Protein AF-A0A1F4PQJ5-F1 (afdb_monomer_lite)

Secondary structure (DSSP, 8-state):
-HHHHHHHHHHHHHHHHHHHH---TTHHHHHHHHHHHHHHHHHHHHHHHHHHHHHHHHHHHHHHHHHHHHHHHHHHHHS-GGGHHHHHHHHHHHHHHHHHHHHHHTTSTTHHHHHHHHHHHHHHHH--HHHHHHHHHHHHTTS-TTSHHHHHHHHHHHHHHHH-S-HHHHHHHHHHHHHHTT-TTSTTHHHHHHHHHHHHHHTT-HHHHHHHHHHHHHTS-TT-SS--HHHHHHHHHTT---TTS--

Foldseek 3Di:
DVVVVVVVVVVVVVVVVVPVPDPDPCPVVVVVVVVVVCVVVVVVVVVVVVLVVLQVLLVVLVVVLVVLLVVLVVVVVVDDVVVVVVSLVSLVVSLVSLVVSLVSNVVHLCNLVSLLSNLVSCCSRVVQLVVSLVSLVVSLVSDDQQDLVSVVSLLVSLVSLCVDPDPVSVVVSLVSLVVLCVDLNGNCNLVSLLVQLVVCVVVVNPVSSLVSLVSSLVSWDPPDPDGDPSNVVSCVVVVHDPVPPDD

Radius of gyration: 29.01 Å; chains: 1; bounding box: 72×51×74 Å

pLDDT: mean 94.07, std 8.6, range [48.03, 98.69]

Structure (mmCIF, N/CA/C/O backbone):
data_AF-A0A1F4PQJ5-F1
#
_entry.id   AF-A0A1F4PQJ5-F1
#
loop_
_atom_site.group_PDB
_atom_site.id
_atom_site.type_symbol
_atom_site.label_atom_id
_atom_site.label_alt_id
_atom_site.label_comp_id
_atom_site.label_asym_id
_atom_site.label_entity_id
_atom_site.label_seq_id
_atom_site.pdbx_PDB_ins_code
_atom_site.Cartn_x
_atom_site.Cartn_y
_atom_site.Cartn_z
_atom_site.occupancy
_atom_site.B_iso_or_equiv
_atom_site.auth_seq_id
_atom_site.auth_comp_id
_atom_site.auth_asym_id
_atom_site.auth_atom_id
_atom_site.pdbx_PDB_model_num
ATOM 1 N N . MET A 1 1 ? 40.848 14.092 -34.568 1.00 62.12 1 MET A N 1
ATOM 2 C CA . MET A 1 1 ? 41.197 13.144 -35.660 1.00 62.12 1 MET A CA 1
ATOM 3 C C . MET A 1 1 ? 42.360 12.188 -35.365 1.00 62.12 1 MET A C 1
ATOM 5 O O . MET A 1 1 ? 42.281 11.054 -35.815 1.00 62.12 1 MET A O 1
ATOM 9 N N . LYS A 1 2 ? 43.413 12.558 -34.611 1.00 84.56 2 LYS A N 1
ATOM 10 C CA . LYS A 1 2 ? 44.573 11.663 -34.358 1.00 84.56 2 LYS A CA 1
ATOM 11 C C . LYS A 1 2 ? 44.273 10.406 -33.513 1.00 84.56 2 LYS A C 1
ATOM 13 O O . LYS A 1 2 ? 45.041 9.452 -33.576 1.00 84.56 2 LYS A O 1
ATOM 18 N N . LEU A 1 3 ? 43.186 10.395 -32.731 1.00 81.56 3 LEU A N 1
ATOM 19 C CA . LEU A 1 3 ? 42.814 9.249 -31.886 1.00 81.56 3 LEU A CA 1
ATOM 20 C C . LEU A 1 3 ? 42.222 8.094 -32.711 1.00 81.56 3 LEU A C 1
ATOM 22 O O . LEU A 1 3 ? 42.625 6.950 -32.545 1.00 81.56 3 LEU A O 1
ATOM 26 N N . TYR A 1 4 ? 41.328 8.412 -33.652 1.00 84.06 4 TYR A N 1
ATOM 27 C CA . TYR A 1 4 ? 40.648 7.425 -34.495 1.00 84.06 4 TYR A CA 1
ATOM 28 C C . TYR A 1 4 ? 41.618 6.692 -35.430 1.00 84.06 4 TYR A C 1
ATOM 30 O O . TYR A 1 4 ? 41.571 5.471 -35.537 1.00 84.06 4 TYR A O 1
ATOM 38 N N . SER A 1 5 ? 42.559 7.414 -36.054 1.00 90.00 5 SER A N 1
ATOM 39 C CA . SER A 1 5 ? 43.553 6.797 -36.943 1.00 90.00 5 SER A CA 1
ATOM 40 C C . SER A 1 5 ? 44.538 5.890 -36.198 1.00 90.00 5 SER A C 1
ATOM 42 O O . SER A 1 5 ? 44.921 4.847 -36.728 1.00 90.00 5 SER A O 1
ATOM 44 N N . LYS A 1 6 ? 44.913 6.244 -34.959 1.00 88.56 6 LYS A N 1
ATOM 45 C CA . LYS A 1 6 ? 45.704 5.369 -34.080 1.00 88.56 6 LYS A CA 1
ATOM 46 C C . LYS A 1 6 ? 44.927 4.108 -33.702 1.00 88.56 6 LYS A C 1
ATOM 48 O O . LYS A 1 6 ? 45.471 3.019 -33.841 1.00 88.56 6 LYS A O 1
ATOM 53 N N . LEU A 1 7 ? 43.660 4.251 -33.303 1.00 85.44 7 LEU A N 1
ATOM 54 C CA . LEU A 1 7 ? 42.799 3.123 -32.934 1.00 85.44 7 LEU A CA 1
ATOM 55 C C . LEU A 1 7 ? 42.629 2.146 -34.106 1.00 85.44 7 LEU A C 1
ATOM 57 O O . LEU A 1 7 ? 42.795 0.941 -33.947 1.00 85.44 7 LEU A O 1
ATOM 61 N N . HIS A 1 8 ? 42.387 2.681 -35.305 1.00 89.12 8 HIS A N 1
ATOM 62 C CA . HIS A 1 8 ? 42.240 1.889 -36.520 1.00 89.12 8 HIS A CA 1
ATOM 63 C C . HIS A 1 8 ? 43.516 1.106 -36.870 1.00 89.12 8 HIS A C 1
ATOM 65 O O . HIS A 1 8 ? 43.436 -0.093 -37.128 1.00 89.12 8 HIS A O 1
ATOM 71 N N . LYS A 1 9 ? 44.701 1.743 -36.816 1.00 91.31 9 LYS A N 1
ATOM 72 C CA . LYS A 1 9 ? 45.985 1.053 -37.050 1.00 91.31 9 LYS A CA 1
ATOM 73 C C . LYS A 1 9 ? 46.226 -0.069 -36.036 1.00 91.31 9 LYS A C 1
ATOM 75 O O . LYS A 1 9 ? 46.606 -1.159 -36.445 1.00 91.31 9 LYS A O 1
ATOM 80 N N . SER A 1 10 ? 45.966 0.170 -34.748 1.00 88.12 10 SER A N 1
ATOM 81 C CA . SER A 1 10 ? 46.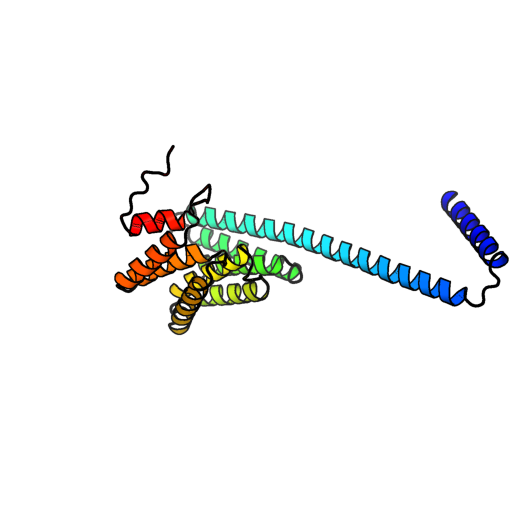129 -0.847 -33.700 1.00 88.12 10 SER A CA 1
ATOM 82 C C . SER A 1 10 ? 45.201 -2.049 -33.893 1.00 88.12 10 SER A C 1
ATOM 84 O O . SER A 1 10 ? 45.649 -3.184 -33.745 1.00 88.12 10 SER A O 1
ATOM 86 N N . ILE A 1 11 ? 43.941 -1.820 -34.284 1.00 85.69 11 ILE A N 1
ATOM 87 C CA . ILE A 1 11 ? 42.986 -2.896 -34.600 1.00 85.69 11 ILE A CA 1
ATOM 88 C C . ILE A 1 11 ? 43.479 -3.722 -35.796 1.00 85.69 11 ILE A C 1
ATOM 90 O O . ILE A 1 11 ? 43.418 -4.950 -35.764 1.00 85.69 11 ILE A O 1
ATOM 94 N N . LEU A 1 12 ? 44.009 -3.062 -36.833 1.00 89.19 12 LEU A N 1
ATOM 95 C CA . LEU A 1 12 ? 44.486 -3.731 -38.043 1.00 89.19 12 LEU A CA 1
ATOM 96 C C . LEU A 1 12 ? 45.720 -4.609 -37.775 1.00 89.19 12 LEU A C 1
ATOM 98 O O . LEU A 1 12 ? 45.769 -5.750 -38.231 1.00 89.19 12 LEU A O 1
ATOM 102 N N . THR A 1 13 ? 46.692 -4.105 -37.005 1.00 89.31 13 THR A N 1
ATOM 103 C CA . THR A 1 13 ? 47.889 -4.874 -36.620 1.00 89.31 13 THR A CA 1
ATOM 104 C C . THR A 1 13 ? 47.520 -6.077 -35.750 1.00 89.31 13 THR A C 1
ATOM 106 O O . THR A 1 13 ? 48.035 -7.171 -35.968 1.00 89.31 13 THR A O 1
ATOM 109 N N . TYR A 1 14 ? 46.587 -5.910 -34.808 1.00 84.75 14 TYR A N 1
ATOM 110 C CA . TYR A 1 14 ? 46.116 -7.004 -33.956 1.00 84.75 14 TYR A CA 1
ATOM 111 C C . TYR A 1 14 ? 45.392 -8.094 -34.763 1.00 84.75 14 TYR A C 1
ATOM 113 O O . TYR A 1 14 ? 45.627 -9.283 -34.560 1.00 84.75 14 TYR A O 1
ATOM 121 N N . TYR A 1 15 ? 44.575 -7.693 -35.743 1.00 81.38 15 TYR A N 1
ATOM 122 C CA . TYR A 1 15 ? 43.918 -8.615 -36.672 1.00 81.38 15 TYR A CA 1
ATOM 123 C C . TYR A 1 15 ? 44.925 -9.429 -37.501 1.00 81.38 15 TYR A C 1
ATOM 125 O O . TYR A 1 15 ? 44.752 -10.635 -37.670 1.00 81.38 15 TYR A O 1
ATOM 133 N N . GLN A 1 16 ? 45.989 -8.789 -38.000 1.00 83.25 16 GLN A N 1
ATOM 134 C CA . GLN A 1 16 ? 47.037 -9.469 -38.770 1.00 83.25 16 GLN A CA 1
ATOM 135 C C . GLN A 1 16 ? 47.818 -10.476 -37.914 1.00 83.25 16 GLN A C 1
ATOM 137 O O . GLN A 1 16 ? 47.991 -11.613 -38.348 1.00 83.25 16 GLN A O 1
ATOM 142 N N . MET A 1 17 ? 48.192 -10.109 -36.682 1.00 81.88 17 MET A N 1
ATOM 143 C CA . MET A 1 17 ? 48.853 -11.024 -35.739 1.00 81.88 17 MET A CA 1
ATOM 144 C C . MET A 1 17 ? 47.991 -12.251 -35.413 1.00 81.88 17 MET A C 1
ATOM 146 O O . MET A 1 17 ? 48.477 -13.379 -35.460 1.00 81.88 17 MET A O 1
ATOM 150 N N . LEU A 1 18 ? 46.697 -12.055 -35.136 1.00 75.56 18 LEU A N 1
ATOM 151 C CA . LEU A 1 18 ? 45.775 -13.163 -34.861 1.00 75.56 18 LEU A CA 1
ATOM 152 C C . LEU A 1 18 ? 45.621 -14.112 -36.055 1.00 75.56 18 LEU A C 1
ATOM 154 O O . LEU A 1 18 ? 45.487 -15.320 -35.865 1.00 75.56 18 LEU A O 1
ATOM 158 N N . LYS A 1 19 ? 45.648 -13.569 -37.277 1.00 72.44 19 LYS A N 1
ATOM 159 C CA . LYS A 1 19 ? 45.522 -14.340 -38.517 1.00 72.44 19 LYS A CA 1
ATOM 160 C C . LYS A 1 19 ? 46.750 -15.211 -38.802 1.00 72.44 19 LYS A C 1
ATOM 162 O O . LYS A 1 19 ? 46.583 -16.295 -39.349 1.00 72.44 19 LYS A O 1
ATOM 167 N N . GLU A 1 20 ? 47.956 -14.749 -38.468 1.00 78.31 20 GLU A N 1
ATOM 168 C CA . GLU A 1 20 ? 49.193 -15.521 -38.670 1.00 78.31 20 GLU A CA 1
ATOM 169 C C . GLU A 1 20 ? 49.423 -16.579 -37.584 1.00 78.31 20 GLU A C 1
ATOM 171 O O . GLU A 1 20 ? 49.947 -17.652 -37.876 1.00 78.31 20 GLU A O 1
ATOM 176 N N . GLN A 1 21 ? 49.030 -16.300 -36.337 1.00 74.19 21 GLN A N 1
ATOM 177 C CA . GLN A 1 21 ? 49.398 -17.139 -35.193 1.00 74.19 21 GLN A CA 1
ATOM 178 C C . GLN A 1 21 ? 48.449 -18.325 -34.950 1.00 74.19 21 GLN A C 1
ATOM 180 O O . GLN A 1 21 ? 48.832 -19.303 -34.312 1.00 74.19 21 GLN A O 1
ATOM 185 N N . TYR A 1 22 ? 47.226 -18.275 -35.479 1.00 65.62 22 TYR A N 1
ATOM 186 C CA . TYR A 1 22 ? 46.283 -19.389 -35.438 1.00 65.62 22 TYR A CA 1
ATOM 187 C C . TYR A 1 22 ? 46.045 -19.907 -36.874 1.00 65.62 22 TYR A C 1
ATOM 189 O O . TYR A 1 22 ? 45.698 -19.151 -37.778 1.00 65.62 22 TYR A O 1
ATOM 197 N N . SER A 1 23 ? 46.162 -21.218 -37.102 1.00 63.94 23 SER A N 1
ATOM 198 C CA . SER A 1 23 ? 45.696 -21.892 -38.327 1.00 63.94 23 SER A CA 1
ATOM 199 C C . SER A 1 23 ? 44.220 -22.280 -38.152 1.00 63.94 23 SER A C 1
ATOM 201 O O . SER A 1 23 ? 43.864 -23.348 -37.657 1.00 63.94 23 SER A O 1
ATOM 203 N N . ILE A 1 24 ? 43.317 -21.336 -38.419 1.00 59.12 24 ILE A N 1
ATOM 204 C CA . ILE A 1 24 ? 42.027 -21.312 -37.711 1.00 59.12 24 ILE A CA 1
ATOM 205 C C . ILE A 1 24 ? 40.926 -22.033 -38.481 1.00 59.12 24 ILE A C 1
ATOM 207 O O . ILE A 1 24 ? 40.193 -21.434 -39.263 1.00 59.12 24 ILE A O 1
ATOM 211 N N . LYS A 1 25 ? 40.722 -23.312 -38.159 1.00 76.56 25 LYS A N 1
ATOM 212 C CA . LYS A 1 25 ? 39.474 -24.016 -38.496 1.00 76.56 25 LYS A CA 1
ATOM 213 C C . LYS A 1 25 ? 38.235 -23.362 -37.846 1.00 76.56 25 LYS A C 1
ATOM 215 O O . LYS A 1 25 ? 37.132 -23.633 -38.293 1.00 76.56 25 LYS A O 1
ATOM 220 N N . TYR A 1 26 ? 38.425 -22.500 -36.833 1.00 80.69 26 TYR A N 1
ATOM 221 C CA . TYR A 1 26 ? 37.353 -21.952 -35.987 1.00 80.69 26 TYR A CA 1
ATOM 222 C C . TYR A 1 26 ? 37.305 -20.409 -35.831 1.00 80.69 26 TYR A C 1
ATOM 224 O O . TYR A 1 26 ? 36.615 -19.920 -34.940 1.00 80.69 26 TYR A O 1
ATOM 232 N N . LEU A 1 27 ? 38.038 -19.599 -36.621 1.00 80.62 27 LEU A N 1
ATOM 233 C CA . LEU A 1 27 ? 38.074 -18.125 -36.412 1.00 80.62 27 LEU A CA 1
ATOM 234 C C . LEU A 1 27 ? 36.702 -17.491 -36.615 1.00 80.62 27 LEU A C 1
ATOM 236 O O . LEU A 1 27 ? 36.332 -16.535 -35.940 1.00 80.62 27 LEU A O 1
ATOM 240 N N . LYS A 1 28 ? 35.963 -17.996 -37.601 1.00 84.19 28 LYS A N 1
ATOM 241 C CA . LYS A 1 28 ? 34.641 -17.480 -37.934 1.00 84.19 28 LYS A CA 1
ATOM 242 C C . LYS A 1 28 ? 33.679 -17.733 -36.772 1.00 84.19 28 LYS A C 1
ATOM 244 O O . LYS A 1 28 ? 32.953 -16.831 -36.373 1.00 84.19 28 LYS A O 1
ATOM 249 N N . GLU A 1 29 ? 33.717 -18.935 -36.213 1.00 89.81 29 GLU A N 1
ATOM 250 C CA . GLU A 1 29 ? 32.915 -19.379 -35.081 1.00 89.81 29 GLU A CA 1
ATOM 251 C C . GLU A 1 29 ? 33.258 -18.584 -33.818 1.00 89.81 29 GLU A C 1
ATOM 253 O O . GLU A 1 29 ? 32.345 -18.125 -33.132 1.00 89.81 29 GLU A O 1
ATOM 258 N N . THR A 1 30 ? 34.546 -18.344 -33.536 1.00 87.56 30 THR A N 1
ATOM 259 C CA . THR A 1 30 ? 34.951 -17.526 -32.382 1.00 87.56 30 THR A CA 1
ATOM 260 C C . THR A 1 30 ? 34.528 -16.070 -32.541 1.00 87.56 30 THR A C 1
ATOM 262 O O . THR A 1 30 ? 33.970 -15.516 -31.600 1.00 87.56 30 THR A O 1
ATOM 265 N N . LEU A 1 31 ? 34.690 -15.462 -33.723 1.00 88.38 31 LEU A N 1
ATOM 266 C CA . LEU A 1 31 ? 34.235 -14.089 -33.982 1.00 88.38 31 LEU A CA 1
ATOM 267 C C . LEU A 1 31 ? 32.715 -13.941 -33.843 1.00 88.38 31 LEU A C 1
ATOM 269 O O . LEU A 1 31 ? 32.253 -12.981 -33.228 1.00 88.38 31 LEU A O 1
ATOM 273 N N . ILE A 1 32 ? 31.939 -14.891 -34.377 1.00 93.31 32 ILE A N 1
ATOM 274 C CA . ILE A 1 32 ? 30.478 -14.906 -34.216 1.00 93.31 32 ILE A CA 1
ATOM 275 C C . ILE A 1 32 ? 30.115 -15.060 -32.735 1.00 93.31 32 ILE A C 1
ATOM 277 O O . ILE A 1 32 ? 29.284 -14.306 -32.233 1.00 93.31 32 ILE A O 1
ATOM 281 N N . GLY A 1 33 ? 30.767 -15.981 -32.019 1.00 95.69 33 GLY A N 1
ATOM 282 C CA . GLY A 1 33 ? 30.556 -16.181 -30.585 1.00 95.69 33 GLY A CA 1
ATOM 283 C C . GLY A 1 33 ? 30.869 -14.929 -29.763 1.00 95.69 33 GLY A C 1
ATOM 284 O O . GLY A 1 33 ? 30.076 -14.536 -28.910 1.00 95.69 33 GLY A O 1
ATOM 285 N N . THR A 1 34 ? 31.979 -14.247 -30.057 1.00 94.75 34 THR A N 1
ATOM 286 C CA . THR A 1 34 ? 32.344 -12.981 -29.410 1.00 94.75 34 THR A CA 1
ATOM 287 C C . THR A 1 34 ? 31.337 -11.876 -29.721 1.00 94.75 34 THR A C 1
ATOM 289 O O . THR A 1 34 ? 30.930 -11.162 -28.809 1.00 94.75 34 THR A O 1
ATOM 292 N N . LEU A 1 35 ? 30.889 -11.742 -30.974 1.00 96.44 35 LEU A N 1
ATOM 293 C CA . LEU A 1 35 ? 29.890 -10.739 -31.348 1.00 96.44 35 LEU A CA 1
ATOM 294 C C . LEU A 1 35 ? 28.557 -10.977 -30.624 1.00 96.44 35 LEU A C 1
ATOM 296 O O . LEU A 1 35 ? 27.997 -10.040 -30.061 1.00 96.44 35 LEU A O 1
ATOM 300 N N . LEU A 1 36 ? 28.086 -12.227 -30.577 1.00 98.19 36 LEU A N 1
ATOM 301 C CA . LEU A 1 36 ? 26.885 -12.601 -29.827 1.00 98.19 36 LEU A CA 1
ATOM 302 C C . LEU A 1 36 ? 27.037 -12.288 -28.335 1.00 98.19 36 LEU A C 1
ATOM 304 O O . LEU A 1 36 ? 26.135 -11.696 -27.746 1.00 98.19 36 LEU A O 1
ATOM 308 N N . ALA A 1 37 ? 28.185 -12.612 -27.733 1.00 97.81 37 ALA A N 1
ATOM 309 C CA . ALA A 1 37 ? 28.461 -12.283 -26.338 1.00 97.81 37 ALA A CA 1
ATOM 310 C C . ALA A 1 37 ? 28.425 -10.765 -26.088 1.00 97.81 37 ALA A C 1
ATOM 312 O O . ALA A 1 37 ? 27.798 -10.321 -25.128 1.00 97.81 37 ALA A O 1
ATOM 313 N N . ILE A 1 38 ? 29.023 -9.958 -26.972 1.00 97.88 38 ILE A N 1
ATOM 314 C CA . ILE A 1 38 ? 28.979 -8.490 -26.888 1.00 97.88 38 ILE A CA 1
ATOM 315 C C . ILE A 1 38 ? 27.538 -7.981 -26.995 1.00 97.88 38 ILE A C 1
ATOM 317 O O . ILE A 1 38 ? 27.144 -7.125 -26.205 1.00 97.88 38 ILE A O 1
ATOM 321 N N . CYS A 1 39 ? 26.734 -8.507 -27.922 1.00 98.19 39 CYS A N 1
ATOM 322 C CA . CYS A 1 39 ? 25.330 -8.123 -28.065 1.00 98.19 39 CYS A CA 1
ATOM 323 C C . CYS A 1 39 ? 24.500 -8.473 -26.822 1.00 98.19 39 CYS A C 1
ATOM 325 O O . CYS A 1 39 ? 23.704 -7.649 -26.379 1.00 98.19 39 CYS A O 1
ATOM 327 N N . LEU A 1 40 ? 24.702 -9.656 -26.233 1.00 98.25 40 LEU A N 1
ATOM 328 C CA . LEU A 1 40 ? 23.998 -10.077 -25.018 1.00 98.25 40 LEU A CA 1
ATOM 329 C C . LEU A 1 40 ? 24.381 -9.211 -23.814 1.00 98.25 40 LEU A C 1
ATOM 331 O O . LEU A 1 40 ? 23.506 -8.719 -23.102 1.00 98.25 40 LEU A O 1
ATOM 335 N N . ILE A 1 41 ? 25.681 -8.975 -23.616 1.00 98.00 41 ILE A N 1
ATOM 336 C CA . ILE A 1 41 ? 26.187 -8.121 -22.537 1.00 98.00 41 ILE A CA 1
ATOM 337 C C . ILE A 1 41 ? 25.689 -6.682 -22.730 1.00 98.00 41 ILE A C 1
ATOM 339 O O . ILE A 1 41 ? 25.137 -6.088 -21.805 1.00 98.00 41 ILE A O 1
ATOM 343 N N . GLY A 1 42 ? 25.827 -6.131 -23.938 1.00 98.06 42 GLY A N 1
ATOM 344 C CA . GLY A 1 42 ? 25.365 -4.786 -24.276 1.00 98.06 42 GLY A CA 1
ATOM 345 C C . GLY A 1 42 ? 23.858 -4.622 -24.087 1.00 98.06 42 GLY A C 1
ATOM 346 O O . GLY A 1 42 ? 23.425 -3.659 -23.458 1.00 98.06 42 GLY A O 1
ATOM 347 N N . GLY A 1 43 ? 23.061 -5.588 -24.550 1.00 98.31 43 GLY A N 1
ATOM 348 C CA . GLY A 1 43 ? 21.611 -5.607 -24.357 1.00 98.31 43 GLY A CA 1
ATOM 349 C C . GLY A 1 43 ? 21.216 -5.638 -22.879 1.00 98.31 43 GLY A C 1
ATOM 350 O O . GLY A 1 43 ? 20.351 -4.870 -22.464 1.00 98.31 43 GLY A O 1
ATOM 351 N N . TYR A 1 44 ? 21.898 -6.448 -22.063 1.00 98.12 44 TYR A N 1
ATOM 352 C CA . TYR A 1 44 ? 21.679 -6.489 -20.616 1.00 98.12 44 TYR A CA 1
ATOM 353 C C . TYR A 1 44 ? 21.956 -5.134 -19.944 1.00 98.12 44 TYR A C 1
ATOM 355 O O . TYR A 1 44 ? 21.125 -4.653 -19.171 1.00 98.12 44 TYR A O 1
ATOM 363 N N . PHE A 1 45 ? 23.082 -4.480 -20.258 1.00 98.12 45 PHE A N 1
ATOM 364 C CA . PHE A 1 45 ? 23.421 -3.172 -19.683 1.00 98.12 45 PHE A CA 1
ATOM 365 C C . PHE A 1 45 ? 22.494 -2.049 -20.161 1.00 98.12 45 PHE A C 1
ATOM 367 O O . PHE A 1 45 ? 22.079 -1.231 -19.341 1.00 98.12 45 PHE A O 1
ATOM 374 N N . LEU A 1 46 ? 22.131 -2.022 -21.448 1.00 98.12 46 LEU A N 1
ATOM 375 C CA . LEU A 1 46 ? 21.175 -1.050 -21.987 1.00 98.12 46 LEU A CA 1
ATOM 376 C C . LEU A 1 46 ? 19.796 -1.209 -21.341 1.00 98.12 46 LEU A C 1
ATOM 378 O O . LEU A 1 46 ? 19.204 -0.217 -20.925 1.00 98.12 46 LEU A O 1
ATOM 382 N N . ASN A 1 47 ? 19.317 -2.447 -21.184 1.00 97.62 47 ASN A N 1
ATOM 383 C CA . ASN A 1 47 ? 18.063 -2.725 -20.489 1.00 97.62 47 ASN A CA 1
ATOM 384 C C . ASN A 1 47 ? 18.127 -2.292 -19.017 1.00 97.62 47 ASN A C 1
ATOM 386 O O . ASN A 1 47 ? 17.219 -1.626 -18.528 1.00 97.62 47 ASN A O 1
ATOM 390 N N . LYS A 1 48 ? 19.221 -2.607 -18.311 1.00 97.31 48 LYS A N 1
ATOM 391 C CA . LYS A 1 48 ? 19.414 -2.190 -16.915 1.00 97.31 48 LYS A CA 1
ATOM 392 C C . LYS A 1 48 ? 19.416 -0.664 -16.770 1.00 97.31 48 LYS A C 1
ATOM 394 O O . LYS A 1 48 ? 18.767 -0.147 -15.866 1.00 97.31 48 LYS A O 1
ATOM 399 N N . PHE A 1 49 ? 20.115 0.045 -17.655 1.00 97.50 49 PHE A N 1
ATOM 400 C CA . PHE A 1 49 ? 20.153 1.509 -17.668 1.00 97.50 49 PHE A CA 1
ATOM 401 C C . PHE A 1 49 ? 18.773 2.111 -17.961 1.00 97.50 49 PHE A C 1
ATOM 403 O O . PHE A 1 49 ? 18.350 3.037 -17.272 1.00 97.50 49 PHE A O 1
ATOM 410 N N . TYR A 1 50 ? 18.044 1.549 -18.930 1.00 97.88 50 TYR A N 1
ATOM 411 C CA . TYR A 1 50 ? 16.681 1.962 -19.256 1.00 97.88 50 TYR A CA 1
ATOM 412 C C . TYR A 1 50 ? 15.728 1.788 -18.066 1.00 97.88 50 TYR A C 1
ATOM 414 O O . TYR A 1 50 ? 15.055 2.743 -17.680 1.00 97.88 50 TYR A O 1
ATOM 422 N N . VAL A 1 51 ? 15.722 0.606 -17.436 1.00 97.38 51 VAL A N 1
ATOM 423 C CA . VAL A 1 51 ? 14.904 0.339 -16.243 1.00 97.38 51 VAL A CA 1
ATOM 424 C C . VAL A 1 51 ? 15.275 1.308 -15.124 1.00 97.38 51 VAL A C 1
ATOM 426 O O . VAL A 1 51 ? 14.392 1.956 -14.580 1.00 97.38 51 VAL A O 1
ATOM 429 N N . GLN A 1 52 ? 16.563 1.489 -14.824 1.00 97.81 52 GLN A N 1
ATOM 430 C CA . GLN A 1 52 ? 17.005 2.414 -13.778 1.00 97.81 52 GLN A CA 1
ATOM 431 C C . GLN A 1 52 ? 16.553 3.858 -14.039 1.00 97.81 52 GLN A C 1
ATOM 433 O O . GLN A 1 52 ? 16.064 4.517 -13.124 1.00 97.81 52 GLN A O 1
ATOM 438 N N . SER A 1 53 ? 16.688 4.345 -15.275 1.00 97.50 53 SER A N 1
ATOM 439 C CA . SER A 1 53 ? 16.252 5.696 -15.637 1.00 97.50 53 SER A CA 1
ATOM 440 C C . SER A 1 53 ? 14.739 5.860 -15.488 1.00 97.50 53 SER A C 1
ATOM 442 O O . SER A 1 53 ? 14.293 6.893 -14.992 1.00 97.50 53 SER A O 1
ATOM 444 N N . ARG A 1 54 ? 13.958 4.851 -15.887 1.00 97.81 54 ARG A N 1
ATOM 445 C CA . ARG A 1 54 ? 12.502 4.840 -15.720 1.00 97.81 54 ARG A CA 1
ATOM 446 C C . ARG A 1 54 ? 12.102 4.818 -14.244 1.00 97.81 54 ARG A C 1
ATOM 448 O O . ARG A 1 54 ? 11.249 5.598 -13.842 1.00 97.81 54 ARG A O 1
ATOM 455 N N . GLU A 1 55 ? 12.728 3.971 -13.426 1.00 98.19 55 GLU A N 1
ATOM 456 C CA . GLU A 1 55 ? 12.430 3.908 -11.987 1.00 98.19 55 GLU A CA 1
ATOM 457 C C . GLU A 1 55 ? 12.798 5.215 -11.268 1.00 98.19 55 GLU A C 1
ATOM 459 O O . GLU A 1 55 ? 12.085 5.642 -10.365 1.00 98.19 55 GLU A O 1
ATOM 464 N N . GLN A 1 56 ? 13.867 5.899 -11.692 1.00 98.19 56 GLN A N 1
ATOM 465 C CA . GLN A 1 56 ? 14.214 7.216 -11.156 1.00 98.19 56 GLN A CA 1
ATOM 466 C C . GLN A 1 56 ? 13.148 8.272 -11.491 1.00 98.19 56 GLN A C 1
ATOM 468 O O . GLN A 1 56 ? 12.791 9.067 -10.624 1.00 98.19 56 GLN A O 1
ATOM 473 N N . GLN A 1 57 ? 12.622 8.276 -12.720 1.00 98.25 57 GLN A N 1
ATOM 474 C CA . GLN A 1 57 ? 11.526 9.173 -13.110 1.00 98.25 57 GLN A CA 1
ATOM 475 C C . GLN A 1 57 ? 10.251 8.873 -12.315 1.00 98.25 57 GLN A C 1
ATOM 477 O O . GLN A 1 57 ? 9.640 9.793 -11.777 1.00 98.25 57 GLN A O 1
ATOM 482 N N . ALA A 1 58 ? 9.909 7.592 -12.158 1.00 98.44 58 ALA A N 1
ATOM 483 C CA . ALA A 1 58 ? 8.760 7.170 -11.366 1.00 98.44 58 ALA A CA 1
ATOM 484 C C . ALA A 1 58 ? 8.889 7.559 -9.888 1.00 98.44 58 ALA A C 1
ATOM 486 O O . ALA A 1 58 ? 7.897 7.926 -9.266 1.00 98.44 58 ALA A O 1
ATOM 487 N N . PHE A 1 59 ? 10.101 7.526 -9.326 1.00 98.44 59 PHE A N 1
ATOM 488 C CA . PHE A 1 59 ? 10.349 7.975 -7.958 1.00 98.44 59 PHE A CA 1
ATOM 489 C C . PHE A 1 59 ? 10.111 9.480 -7.796 1.00 98.44 59 PHE A C 1
ATOM 491 O O . PHE A 1 59 ? 9.425 9.889 -6.862 1.00 98.44 59 PHE A O 1
ATOM 498 N N . VAL A 1 60 ? 10.628 10.299 -8.720 1.00 98.50 60 VAL A N 1
ATOM 499 C CA . VAL A 1 60 ? 10.385 11.753 -8.720 1.00 98.50 60 VAL A CA 1
ATOM 500 C C . VAL A 1 60 ? 8.888 12.041 -8.852 1.00 98.50 60 VAL A C 1
ATOM 502 O O . VAL A 1 60 ? 8.335 12.781 -8.043 1.00 98.50 60 VAL A O 1
ATOM 505 N N . ALA A 1 61 ? 8.210 11.385 -9.793 1.00 98.50 61 ALA A N 1
ATOM 506 C CA . ALA A 1 61 ? 6.767 11.514 -9.971 1.00 98.50 61 ALA A CA 1
ATOM 507 C C . ALA A 1 61 ? 5.982 11.109 -8.709 1.00 98.50 61 ALA A C 1
ATOM 509 O O . ALA A 1 61 ? 5.072 11.814 -8.282 1.00 98.50 61 ALA A O 1
ATOM 510 N N . LEU A 1 62 ? 6.350 10.000 -8.061 1.00 98.56 62 LEU A N 1
ATOM 511 C CA . LEU A 1 62 ? 5.703 9.577 -6.820 1.00 98.56 62 LEU A CA 1
ATOM 512 C C . LEU A 1 62 ? 5.929 10.595 -5.693 1.00 98.56 62 LEU A C 1
ATOM 514 O O . LEU A 1 62 ? 5.005 10.854 -4.929 1.00 98.56 62 LEU A O 1
ATOM 518 N N . SER A 1 63 ? 7.120 11.196 -5.597 1.00 98.44 63 SER A N 1
ATOM 519 C CA . SER A 1 63 ? 7.385 12.248 -4.606 1.00 98.44 63 SER A CA 1
ATOM 520 C C . SER A 1 63 ? 6.504 13.484 -4.817 1.00 98.44 63 SER A C 1
ATOM 522 O O . SER A 1 63 ? 5.976 14.022 -3.849 1.00 98.44 63 SER A O 1
ATOM 524 N N . GLU A 1 64 ? 6.234 13.857 -6.071 1.00 98.50 64 GLU A N 1
ATOM 525 C CA . GLU A 1 64 ? 5.322 14.955 -6.407 1.00 98.50 64 GLU A CA 1
ATOM 526 C C . GLU A 1 64 ? 3.869 14.637 -6.009 1.00 98.50 64 GLU A C 1
ATOM 528 O O . GLU A 1 64 ? 3.169 15.484 -5.450 1.00 98.50 64 GLU A O 1
ATOM 533 N N . VAL A 1 65 ? 3.428 13.387 -6.207 1.00 98.56 65 VAL A N 1
ATOM 534 C CA . VAL A 1 65 ? 2.123 12.909 -5.716 1.00 98.56 65 VAL A CA 1
ATOM 535 C C . VAL A 1 65 ? 2.044 12.980 -4.192 1.00 98.56 65 VAL A C 1
ATOM 537 O O . VAL A 1 65 ? 1.024 13.419 -3.664 1.00 98.56 65 VAL A O 1
ATOM 540 N N . VAL A 1 66 ? 3.099 12.573 -3.480 1.00 98.50 66 VAL A N 1
ATOM 541 C CA . VAL A 1 66 ? 3.155 12.650 -2.011 1.00 98.50 66 VAL A CA 1
ATOM 542 C C . VAL A 1 66 ? 3.045 14.100 -1.544 1.00 98.50 66 VAL A C 1
ATOM 544 O O . VAL A 1 66 ? 2.246 14.385 -0.653 1.00 98.50 66 VAL A O 1
ATOM 547 N N . ASP A 1 67 ? 3.786 15.022 -2.156 1.00 98.44 67 ASP A N 1
ATOM 548 C CA . ASP A 1 67 ? 3.752 16.440 -1.792 1.00 98.44 67 ASP A CA 1
ATOM 549 C C . ASP A 1 67 ? 2.371 17.060 -2.040 1.00 98.44 67 ASP A C 1
ATOM 551 O O . ASP A 1 67 ? 1.828 17.733 -1.158 1.00 98.44 67 ASP A O 1
ATOM 555 N N . SER A 1 68 ? 1.761 16.779 -3.197 1.00 98.38 68 SER A N 1
ATOM 556 C CA . SER A 1 68 ? 0.395 17.215 -3.512 1.00 98.38 68 SER A CA 1
ATOM 557 C C . SER A 1 68 ? -0.627 16.626 -2.536 1.00 98.38 68 SER A C 1
ATOM 559 O O . SER A 1 68 ? -1.458 17.354 -1.996 1.00 98.38 68 SER A O 1
ATOM 561 N N . PHE A 1 69 ? -0.526 15.332 -2.225 1.00 98.56 69 PHE A N 1
ATOM 562 C CA . PHE A 1 69 ? -1.397 14.668 -1.259 1.00 98.56 69 PHE A CA 1
ATOM 563 C C . PHE A 1 69 ? -1.287 15.295 0.139 1.00 98.56 69 PHE A C 1
ATOM 565 O O . PHE A 1 69 ? -2.299 15.596 0.773 1.00 98.56 69 PHE A O 1
ATOM 572 N N . MET A 1 70 ? -0.063 15.540 0.617 1.00 97.94 70 MET A N 1
ATOM 573 C CA . MET A 1 70 ? 0.178 16.183 1.912 1.00 97.94 70 MET A CA 1
ATOM 574 C C . MET A 1 70 ? -0.323 17.630 1.934 1.00 97.94 70 MET A C 1
ATOM 576 O O . MET A 1 70 ? -0.821 18.088 2.964 1.00 97.94 70 MET A O 1
ATOM 580 N N . HIS A 1 71 ? -0.206 18.356 0.819 1.00 97.56 71 HIS A N 1
ATOM 581 C CA . HIS A 1 71 ? -0.788 19.687 0.678 1.00 97.56 71 HIS A CA 1
ATOM 582 C C . HIS A 1 71 ? -2.313 19.636 0.830 1.00 97.56 71 HIS A C 1
ATOM 584 O O . HIS A 1 71 ? -2.854 20.333 1.687 1.00 97.56 71 HIS A O 1
ATOM 590 N N . SER A 1 72 ? -2.988 18.751 0.097 1.00 97.62 72 SER A N 1
ATOM 591 C CA . SER A 1 72 ? -4.445 18.580 0.158 1.00 97.62 72 SER A CA 1
ATOM 592 C C . SER A 1 72 ? -4.927 18.146 1.540 1.00 97.62 72 SER A C 1
ATOM 594 O O . SER A 1 72 ? -5.899 18.697 2.057 1.00 97.62 72 SER A O 1
ATOM 596 N N . GLN A 1 73 ? -4.190 17.256 2.211 1.00 97.12 73 GLN A N 1
ATOM 597 C CA . GLN A 1 73 ? -4.494 16.861 3.585 1.00 97.12 73 GLN A CA 1
ATOM 598 C C . GLN A 1 73 ? -4.374 18.035 4.570 1.00 97.12 73 GLN A C 1
ATOM 600 O O . GLN A 1 73 ? -5.254 18.225 5.410 1.00 97.12 73 GLN A O 1
ATOM 605 N N . ARG A 1 74 ? -3.319 18.856 4.473 1.00 96.75 74 ARG A N 1
ATOM 606 C CA . ARG A 1 74 ? -3.160 20.050 5.326 1.00 96.75 74 ARG A CA 1
ATOM 607 C C . ARG A 1 74 ? -4.242 21.089 5.048 1.00 96.75 74 ARG A C 1
ATOM 609 O O . ARG A 1 74 ? -4.749 21.699 5.988 1.00 96.75 74 ARG A O 1
ATOM 616 N N . THR A 1 75 ? -4.614 21.277 3.786 1.00 95.69 75 THR A N 1
ATOM 617 C CA . THR A 1 75 ? -5.731 22.140 3.385 1.00 95.69 75 THR A CA 1
ATOM 618 C C . THR A 1 75 ? -7.029 21.655 4.032 1.00 95.69 75 THR A C 1
ATOM 620 O O . THR A 1 75 ? -7.685 22.431 4.720 1.00 95.69 75 THR A O 1
ATOM 623 N N . ALA A 1 76 ? -7.336 20.358 3.940 1.00 95.50 76 ALA A N 1
ATOM 624 C CA . ALA A 1 76 ? -8.516 19.761 4.565 1.00 95.50 76 ALA A CA 1
ATOM 625 C C . ALA A 1 76 ? -8.522 19.888 6.103 1.00 95.50 76 ALA A C 1
ATOM 627 O O . ALA A 1 76 ? -9.571 20.117 6.695 1.00 95.50 76 ALA A O 1
ATOM 628 N N . GLN A 1 77 ? -7.360 19.770 6.756 1.00 94.94 77 GLN A N 1
ATOM 629 C CA . GLN A 1 77 ? -7.234 19.862 8.218 1.00 94.94 77 GLN A CA 1
ATOM 630 C C . GLN A 1 77 ? -7.256 21.297 8.765 1.00 94.94 77 GLN A C 1
ATOM 632 O O . GLN A 1 77 ? -7.664 21.508 9.904 1.00 94.94 77 GLN A O 1
ATOM 637 N N . SER A 1 78 ? -6.763 22.272 7.998 1.00 93.62 78 SER A N 1
ATOM 638 C CA . SER A 1 78 ? -6.624 23.667 8.448 1.00 93.62 78 SER A CA 1
ATOM 639 C C . SER A 1 78 ? -7.846 24.533 8.154 1.00 93.62 78 SER A C 1
ATOM 641 O O . SER A 1 78 ? -7.986 25.608 8.738 1.00 93.62 78 SER A O 1
ATOM 643 N N . MET A 1 79 ? -8.716 24.088 7.250 1.00 92.12 79 MET A N 1
ATOM 644 C CA . MET A 1 79 ? -9.870 24.852 6.802 1.00 92.12 79 MET A CA 1
ATOM 645 C C . MET A 1 79 ? -11.145 24.444 7.541 1.00 92.12 79 MET A C 1
ATOM 647 O O . MET A 1 79 ? -11.396 23.274 7.825 1.00 92.12 79 MET A O 1
ATOM 651 N N . GLU A 1 80 ? -11.981 25.436 7.843 1.00 87.94 80 GLU A N 1
ATOM 652 C CA . GLU A 1 80 ? -13.329 25.192 8.350 1.00 87.94 80 GLU A CA 1
ATOM 653 C C . GLU A 1 80 ? -14.223 24.627 7.235 1.00 87.94 80 GLU A C 1
ATOM 655 O O . GLU A 1 80 ? -13.995 24.864 6.049 1.00 87.94 80 GLU A O 1
ATOM 660 N N . GLN A 1 81 ? -15.323 23.963 7.603 1.00 82.25 81 GLN A N 1
ATOM 661 C CA . GLN A 1 81 ? -16.288 23.415 6.635 1.00 82.25 81 GLN A CA 1
ATOM 662 C C . GLN A 1 81 ? -16.839 24.455 5.636 1.00 82.25 81 GLN A C 1
ATOM 664 O O . GLN A 1 81 ? -17.298 24.079 4.559 1.00 82.25 81 GLN A O 1
ATOM 669 N N . LYS A 1 82 ? -16.784 25.756 5.960 1.00 84.62 82 LYS A N 1
ATOM 670 C CA . LYS A 1 82 ? -17.200 26.847 5.060 1.00 84.62 82 LYS A CA 1
ATOM 671 C C . LYS A 1 82 ? -16.305 27.005 3.822 1.00 84.62 82 LYS A C 1
ATOM 673 O O . LYS A 1 82 ? -16.756 27.567 2.833 1.00 84.62 82 LYS A O 1
ATOM 678 N N . ASP A 1 83 ? -15.082 26.481 3.849 1.00 93.69 83 ASP A N 1
ATOM 679 C CA . ASP A 1 83 ? -14.126 26.506 2.735 1.00 93.69 83 ASP A CA 1
ATOM 680 C C . ASP A 1 83 ? -14.165 25.206 1.900 1.00 93.69 83 ASP A C 1
ATOM 682 O O . ASP A 1 83 ? -13.186 24.851 1.241 1.00 93.69 83 ASP A O 1
ATOM 686 N N . LYS A 1 84 ? -15.298 24.483 1.901 1.00 94.06 84 LYS A N 1
ATOM 687 C CA . LYS A 1 84 ? -15.456 23.179 1.226 1.00 94.06 84 LYS A CA 1
ATOM 688 C C . LYS A 1 84 ? -14.991 23.178 -0.235 1.00 94.06 84 LYS A C 1
ATOM 690 O O . LYS A 1 84 ? -14.389 22.204 -0.667 1.00 94.06 84 LYS A O 1
ATOM 695 N N . GLU A 1 85 ? -15.234 24.258 -0.977 1.00 95.56 85 GLU A N 1
ATOM 696 C CA . GLU A 1 85 ? -14.815 24.385 -2.381 1.00 95.56 85 GLU A CA 1
ATOM 697 C C . GLU A 1 85 ? -13.290 24.308 -2.548 1.00 95.56 85 GLU A C 1
ATOM 699 O O . GLU A 1 85 ? -12.808 23.622 -3.442 1.00 95.56 85 GLU A O 1
ATOM 704 N N . LYS A 1 86 ? -12.516 24.929 -1.647 1.00 95.56 86 LYS A N 1
ATOM 705 C CA . LYS A 1 86 ? -11.045 24.876 -1.691 1.00 95.56 86 LYS A CA 1
ATOM 706 C C . LYS A 1 86 ? -10.514 23.491 -1.340 1.00 95.56 86 LYS A C 1
ATOM 708 O O . LYS A 1 86 ? -9.535 23.048 -1.931 1.00 95.56 86 LYS A O 1
ATOM 713 N N . ILE A 1 87 ? -11.148 22.820 -0.376 1.00 95.50 87 ILE A N 1
ATOM 714 C CA . ILE A 1 87 ? -10.797 21.446 0.009 1.00 95.50 87 ILE A CA 1
ATOM 715 C C . ILE A 1 87 ? -11.049 20.501 -1.170 1.00 95.50 87 ILE A C 1
ATOM 717 O O . ILE A 1 87 ? -10.177 19.710 -1.520 1.00 95.50 87 ILE A O 1
ATOM 721 N N . GLU A 1 88 ? -12.216 20.620 -1.804 1.00 96.06 88 GLU A N 1
ATOM 722 C CA . GLU A 1 88 ? -12.585 19.828 -2.978 1.00 96.06 88 GLU A CA 1
ATOM 723 C C . GLU A 1 88 ? -11.621 20.072 -4.142 1.00 96.06 88 GLU A C 1
ATOM 725 O O . GLU A 1 88 ? -11.111 19.121 -4.733 1.00 96.06 88 GLU A O 1
ATOM 730 N N . GLN A 1 89 ? -11.306 21.340 -4.420 1.00 97.06 89 GLN A N 1
ATOM 731 C CA . GLN A 1 89 ? -10.356 21.712 -5.461 1.00 97.06 89 GLN A CA 1
ATOM 732 C C . GLN A 1 89 ? -8.967 21.114 -5.202 1.00 97.06 89 GLN A C 1
ATOM 734 O O . GLN A 1 89 ? -8.379 20.543 -6.115 1.00 97.06 89 GLN A O 1
ATOM 739 N N . ALA A 1 90 ? -8.462 21.173 -3.966 1.00 97.88 90 ALA A N 1
ATOM 740 C CA . ALA A 1 90 ? -7.164 20.593 -3.627 1.00 97.88 90 ALA A CA 1
ATOM 741 C C . ALA A 1 90 ? -7.130 19.078 -3.903 1.00 97.88 90 ALA A C 1
ATOM 743 O O . ALA A 1 90 ? -6.199 18.575 -4.535 1.00 97.88 90 ALA A O 1
ATOM 744 N N . TRP A 1 91 ? -8.176 18.344 -3.509 1.00 98.12 91 TRP A N 1
ATOM 745 C CA . TRP A 1 91 ? -8.273 16.914 -3.809 1.00 98.12 91 TRP A CA 1
ATOM 746 C C . TRP A 1 91 ? -8.426 16.618 -5.301 1.00 98.12 91 TRP A C 1
ATOM 748 O O . TRP A 1 91 ? -7.851 15.644 -5.795 1.00 98.12 91 TRP A O 1
ATOM 758 N N . GLN A 1 92 ? -9.175 17.446 -6.031 1.00 98.06 92 GLN A N 1
ATOM 759 C CA . GLN A 1 92 ? -9.311 17.330 -7.479 1.00 98.06 92 GLN A CA 1
ATOM 760 C C . GLN A 1 92 ? -7.965 17.537 -8.186 1.00 98.06 92 GLN A C 1
ATOM 762 O O . GLN A 1 92 ? -7.605 16.722 -9.039 1.00 98.06 92 GLN A O 1
ATOM 767 N N . ASP A 1 93 ? -7.204 18.560 -7.798 1.00 98.19 93 ASP A N 1
ATOM 768 C CA . ASP A 1 93 ? -5.873 18.843 -8.336 1.00 98.19 93 ASP A CA 1
ATOM 769 C C . ASP A 1 93 ? -4.915 17.669 -8.071 1.00 98.19 93 ASP A C 1
ATOM 771 O O . ASP A 1 93 ? -4.229 17.203 -8.988 1.00 98.19 93 ASP A O 1
ATOM 775 N N . THR A 1 94 ? -4.932 17.106 -6.854 1.00 98.44 94 THR A N 1
ATOM 776 C CA . THR A 1 94 ? -4.160 15.896 -6.526 1.00 98.44 94 THR A CA 1
ATOM 777 C C . THR A 1 94 ? -4.573 14.701 -7.380 1.00 98.44 94 THR A C 1
ATOM 779 O O . THR A 1 94 ? -3.698 13.976 -7.854 1.00 98.44 94 THR A O 1
ATOM 782 N N . GLN A 1 95 ? -5.873 14.473 -7.613 1.00 98.31 95 GLN A N 1
ATOM 783 C CA . GLN A 1 95 ? -6.291 13.376 -8.487 1.00 98.31 95 GLN A CA 1
ATOM 784 C C . GLN A 1 95 ? -5.772 13.570 -9.916 1.00 98.31 95 GLN A C 1
ATOM 786 O O . GLN A 1 95 ? -5.263 12.614 -10.498 1.00 98.31 95 GLN A O 1
ATOM 791 N N . ILE A 1 96 ? -5.918 14.768 -10.488 1.00 98.31 96 ILE A N 1
ATOM 792 C CA . ILE A 1 96 ? -5.492 15.047 -11.867 1.00 98.31 96 ILE A CA 1
ATOM 793 C C . ILE A 1 96 ? -3.993 14.770 -12.019 1.00 98.31 96 ILE A C 1
ATOM 795 O O . ILE A 1 96 ? -3.589 14.071 -12.953 1.00 98.31 96 ILE A O 1
ATOM 799 N N . LEU A 1 97 ? -3.182 15.263 -11.077 1.00 98.50 97 LEU A N 1
ATOM 800 C CA . LEU A 1 97 ? -1.745 15.007 -11.036 1.00 98.50 97 LEU A CA 1
ATOM 801 C C . LEU A 1 97 ? -1.448 13.505 -10.953 1.00 98.50 97 LEU A C 1
ATOM 803 O O . LEU A 1 97 ? -0.643 12.981 -11.723 1.00 98.50 97 LEU A O 1
ATOM 807 N N . LEU A 1 98 ? -2.120 12.803 -10.041 1.00 98.56 98 LEU A N 1
ATOM 808 C CA . LEU A 1 98 ? -1.921 11.376 -9.830 1.00 98.56 98 LEU A CA 1
ATOM 809 C C . LEU A 1 98 ? -2.263 10.567 -11.083 1.00 98.56 98 LEU A C 1
ATOM 811 O O . LEU A 1 98 ? -1.484 9.699 -11.471 1.00 98.56 98 LEU A O 1
ATOM 815 N N . ASP A 1 99 ? -3.401 10.840 -11.722 1.00 98.31 99 ASP A N 1
ATOM 816 C CA . ASP A 1 99 ? -3.844 10.129 -12.922 1.00 98.31 99 ASP A CA 1
ATOM 817 C C . ASP A 1 99 ? -2.872 10.344 -14.094 1.00 98.31 99 ASP A C 1
ATOM 819 O O . ASP A 1 99 ? -2.556 9.391 -14.815 1.00 98.31 99 ASP A O 1
ATOM 823 N N . ALA A 1 100 ? -2.347 11.565 -14.255 1.00 98.44 100 ALA A N 1
ATOM 82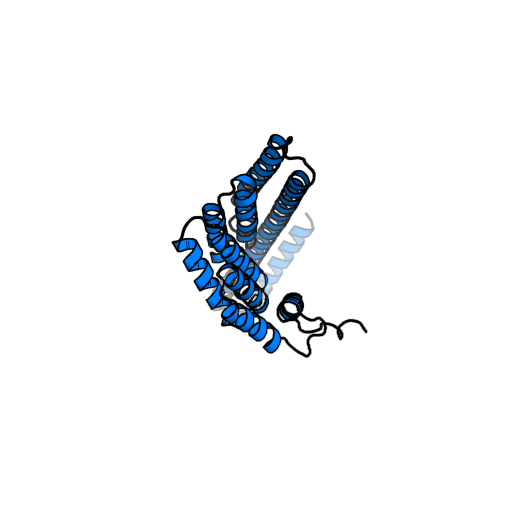4 C CA . ALA A 1 100 ? -1.328 11.872 -15.255 1.00 98.44 100 ALA A CA 1
ATOM 825 C C . ALA A 1 100 ? -0.014 11.122 -14.977 1.00 98.44 100 ALA A C 1
ATOM 827 O O . ALA A 1 100 ? 0.473 10.378 -15.831 1.00 98.44 100 ALA A O 1
ATOM 828 N N . LEU A 1 101 ? 0.522 11.244 -13.760 1.00 98.38 101 LEU A N 1
ATOM 829 C CA . LEU A 1 101 ? 1.804 10.643 -13.397 1.00 98.38 101 LEU A CA 1
ATOM 830 C C . LEU A 1 101 ? 1.747 9.111 -13.340 1.00 98.38 101 LEU A C 1
ATOM 832 O O . LEU A 1 101 ? 2.706 8.452 -13.743 1.00 98.38 101 LEU A O 1
ATOM 836 N N . TYR A 1 102 ? 0.629 8.521 -12.909 1.00 98.50 102 TYR A N 1
ATOM 837 C CA . TYR A 1 102 ? 0.437 7.072 -12.951 1.00 98.50 102 TYR A CA 1
ATOM 838 C C . TYR A 1 102 ? 0.435 6.548 -14.385 1.00 98.50 102 TYR A C 1
ATOM 840 O O . TYR A 1 102 ? 1.071 5.533 -14.661 1.00 98.50 102 TYR A O 1
ATOM 848 N N . LYS A 1 103 ? -0.251 7.229 -15.311 1.00 98.19 103 LYS A N 1
ATOM 849 C CA . LYS A 1 103 ? -0.305 6.810 -16.716 1.00 98.19 103 LYS A CA 1
ATOM 850 C C . LYS A 1 103 ? 1.101 6.697 -17.310 1.00 98.19 103 LYS A C 1
ATOM 852 O O . LYS A 1 103 ? 1.429 5.657 -17.887 1.00 98.19 103 LYS A O 1
ATOM 857 N N . ASP A 1 104 ? 1.930 7.712 -17.087 1.00 98.12 104 ASP A N 1
ATOM 858 C CA . ASP A 1 104 ? 3.300 7.775 -17.607 1.00 98.12 104 ASP A CA 1
ATOM 859 C C . ASP A 1 104 ? 4.248 6.779 -16.915 1.00 98.12 104 ASP A C 1
ATOM 861 O O . ASP A 1 104 ? 5.220 6.320 -17.515 1.00 98.12 104 ASP A O 1
ATOM 865 N N . ASN A 1 105 ? 3.937 6.376 -15.677 1.00 98.38 105 ASN A N 1
ATOM 866 C CA . ASN A 1 105 ? 4.780 5.501 -14.855 1.00 98.38 105 ASN A CA 1
ATOM 867 C C . ASN A 1 105 ? 4.159 4.124 -14.557 1.00 98.38 105 ASN A C 1
ATOM 869 O O . ASN A 1 105 ? 4.655 3.383 -13.710 1.00 98.38 105 ASN A O 1
ATOM 873 N N . SER A 1 106 ? 3.111 3.725 -15.279 1.00 98.00 106 SER A N 1
ATOM 874 C CA . SER A 1 106 ? 2.336 2.498 -15.017 1.00 98.00 106 SER A CA 1
ATOM 875 C C . SER A 1 106 ? 3.135 1.193 -15.150 1.00 98.00 106 SER A C 1
ATOM 877 O O . SER A 1 106 ? 2.735 0.166 -14.607 1.00 98.00 106 SER A O 1
ATOM 879 N N . SER A 1 107 ? 4.279 1.225 -15.842 1.00 97.12 107 SER A N 1
ATOM 880 C CA . SER A 1 107 ? 5.180 0.072 -16.009 1.00 97.12 107 SER A CA 1
ATOM 881 C C . SER A 1 107 ? 6.318 -0.008 -14.980 1.00 97.12 107 SER A C 1
ATOM 883 O O . SER A 1 107 ? 7.114 -0.951 -15.025 1.00 97.12 107 SER A O 1
ATOM 885 N N . SER A 1 108 ? 6.433 0.981 -14.090 1.00 98.12 108 SER A N 1
ATOM 886 C CA . SER A 1 108 ? 7.436 1.017 -13.018 1.00 98.12 108 SER A CA 1
ATOM 887 C C . SER A 1 108 ? 7.060 0.079 -11.868 1.00 98.12 108 SER A C 1
ATOM 889 O O . SER A 1 108 ? 5.883 -0.181 -11.621 1.00 98.12 108 SER A O 1
ATOM 891 N N . TYR A 1 109 ? 8.052 -0.372 -11.095 1.00 97.44 109 TYR A N 1
ATOM 892 C CA . TYR A 1 109 ? 7.805 -1.090 -9.837 1.00 97.44 109 TYR A CA 1
ATOM 893 C C . TYR A 1 109 ? 7.116 -0.216 -8.775 1.00 97.44 109 TYR A C 1
ATOM 895 O O . TYR A 1 109 ? 6.576 -0.740 -7.802 1.00 97.44 109 TYR A O 1
ATOM 903 N N . LEU A 1 110 ? 7.107 1.108 -8.966 1.00 98.06 110 LEU A N 1
ATOM 904 C CA . LEU A 1 110 ? 6.412 2.068 -8.115 1.00 98.06 110 LEU A CA 1
ATOM 905 C C . LEU A 1 110 ? 4.944 2.287 -8.505 1.00 98.06 110 LEU A C 1
ATOM 907 O O . LEU A 1 110 ? 4.195 2.867 -7.721 1.00 98.06 110 LEU A O 1
ATOM 911 N N . ALA A 1 111 ? 4.500 1.780 -9.660 1.00 98.56 111 ALA A N 1
ATOM 912 C CA . ALA A 1 111 ? 3.122 1.893 -10.139 1.00 98.56 111 ALA A CA 1
ATOM 913 C C . ALA A 1 111 ? 2.039 1.568 -9.083 1.00 98.56 111 ALA A C 1
ATOM 915 O O . ALA A 1 111 ? 1.096 2.355 -8.960 1.00 98.56 111 ALA A O 1
ATOM 916 N N . PRO A 1 112 ? 2.131 0.488 -8.275 1.00 98.62 112 PRO A N 1
ATOM 917 C CA . PRO A 1 112 ? 1.081 0.198 -7.301 1.00 98.62 112 PRO A CA 1
ATOM 918 C C . PRO A 1 112 ? 0.990 1.231 -6.166 1.00 98.62 112 PRO A C 1
ATOM 920 O O . PRO A 1 112 ? -0.077 1.396 -5.586 1.00 98.62 112 PRO A O 1
ATOM 923 N N . TYR A 1 113 ? 2.050 1.988 -5.873 1.00 98.38 113 TYR A N 1
ATOM 924 C CA . TYR A 1 113 ? 2.004 3.029 -4.842 1.00 98.38 113 TYR A CA 1
ATOM 925 C C . TYR A 1 113 ? 1.192 4.247 -5.287 1.00 98.38 113 TYR A C 1
ATOM 927 O O . TYR A 1 113 ? 0.469 4.818 -4.474 1.00 98.38 113 TYR A O 1
ATOM 935 N N . PHE A 1 114 ? 1.209 4.591 -6.579 1.00 98.62 114 PHE A N 1
ATOM 936 C CA . PHE A 1 114 ? 0.283 5.587 -7.129 1.00 98.62 114 PHE A CA 1
ATOM 937 C C . PHE A 1 114 ? -1.172 5.161 -6.904 1.00 98.62 114 PHE A C 1
ATOM 939 O O . PHE A 1 114 ? -1.998 5.970 -6.494 1.00 98.62 114 PHE A O 1
ATOM 946 N N . LEU A 1 115 ? -1.485 3.876 -7.103 1.00 98.62 115 LEU A N 1
ATOM 947 C CA . LEU A 1 115 ? -2.829 3.348 -6.863 1.00 98.62 115 LEU A CA 1
ATOM 948 C C . LEU A 1 115 ? -3.221 3.405 -5.378 1.00 98.62 115 LEU A C 1
ATOM 950 O O . LEU A 1 115 ? -4.363 3.731 -5.066 1.00 98.62 115 LEU A O 1
ATOM 954 N N . VAL A 1 116 ? -2.286 3.182 -4.450 1.00 98.69 116 VAL A N 1
ATOM 955 C CA . VAL A 1 116 ? -2.546 3.367 -3.009 1.00 98.69 116 VAL A CA 1
ATOM 956 C C . VAL A 1 116 ? -2.949 4.811 -2.693 1.00 98.69 116 VAL A C 1
ATOM 958 O O . VAL A 1 116 ? -3.922 5.029 -1.966 1.00 98.69 116 VAL A O 1
ATOM 961 N N . PHE A 1 117 ? -2.238 5.802 -3.243 1.00 98.62 117 PHE A N 1
ATOM 962 C CA . PHE A 1 117 ? -2.611 7.211 -3.080 1.00 98.62 117 PHE A CA 1
ATOM 963 C C . PHE A 1 117 ? -3.948 7.519 -3.754 1.00 98.62 117 PHE A C 1
ATOM 965 O O . PHE A 1 117 ? -4.782 8.199 -3.162 1.00 98.62 117 PHE A O 1
ATOM 972 N N . LYS A 1 118 ? -4.205 6.950 -4.935 1.00 98.62 118 LYS A N 1
ATOM 973 C CA . LYS A 1 118 ? -5.476 7.112 -5.648 1.00 98.62 118 LYS A CA 1
ATOM 974 C C . LYS A 1 118 ? -6.656 6.620 -4.823 1.00 98.62 118 LYS A C 1
ATOM 976 O O . LYS A 1 118 ? -7.653 7.324 -4.711 1.00 98.62 118 LYS A O 1
ATOM 981 N N . ALA A 1 119 ? -6.529 5.441 -4.216 1.00 98.62 119 ALA A N 1
ATOM 982 C CA . ALA A 1 119 ? -7.541 4.899 -3.319 1.00 98.62 119 ALA A CA 1
ATOM 983 C C . ALA A 1 119 ? -7.821 5.856 -2.149 1.00 98.62 119 ALA A C 1
ATOM 985 O O . ALA A 1 119 ? -8.980 6.089 -1.815 1.00 98.62 119 ALA A O 1
ATOM 986 N N . GLN A 1 120 ? -6.782 6.462 -1.561 1.00 98.44 120 GLN A N 1
ATOM 987 C CA . GLN A 1 120 ? -6.974 7.448 -0.498 1.00 98.44 120 GLN A CA 1
ATOM 988 C C . GLN A 1 120 ? -7.667 8.717 -1.003 1.00 98.44 120 GLN A C 1
ATOM 990 O O . GLN A 1 120 ? -8.583 9.189 -0.346 1.00 98.44 120 GLN A O 1
ATOM 995 N N . VAL A 1 121 ? -7.286 9.247 -2.168 1.00 98.38 121 VAL A N 1
ATOM 996 C CA . VAL A 1 121 ? -7.932 10.440 -2.743 1.00 98.38 121 VAL A CA 1
ATOM 997 C C . VAL A 1 121 ? -9.420 10.189 -3.010 1.00 98.38 121 VAL A C 1
ATOM 999 O O . VAL A 1 121 ? -10.243 11.031 -2.666 1.00 98.38 121 VAL A O 1
ATOM 1002 N N . ILE A 1 122 ? -9.788 9.014 -3.535 1.00 98.44 122 ILE A N 1
ATOM 1003 C CA . ILE A 1 122 ? -11.199 8.620 -3.722 1.00 98.44 122 ILE A CA 1
ATOM 1004 C C . ILE A 1 122 ? -11.941 8.583 -2.379 1.00 98.44 122 ILE A C 1
ATOM 1006 O O . ILE A 1 122 ? -13.083 9.033 -2.285 1.00 98.44 122 ILE A O 1
ATOM 1010 N N . LEU A 1 123 ? -11.307 8.055 -1.329 1.00 97.75 123 LEU A N 1
ATOM 1011 C CA . LEU A 1 123 ? -11.912 7.984 0.000 1.00 97.75 123 LEU A CA 1
ATOM 1012 C C . LEU A 1 123 ? -12.144 9.379 0.606 1.00 97.75 123 LEU A C 1
ATOM 1014 O O . LEU A 1 123 ? -13.217 9.636 1.151 1.00 97.75 123 LEU A O 1
ATOM 1018 N N . GLU A 1 124 ? -11.155 10.267 0.504 1.00 96.44 124 GLU A N 1
ATOM 1019 C CA . GLU A 1 124 ? -11.216 11.617 1.079 1.00 96.44 124 GLU A CA 1
ATOM 1020 C C . GLU A 1 124 ? -12.177 12.532 0.316 1.00 96.44 124 GLU A C 1
ATOM 1022 O O . GLU A 1 124 ? -12.934 13.274 0.938 1.00 96.44 124 GLU A O 1
ATOM 1027 N N . ARG A 1 125 ? -12.173 12.465 -1.020 1.00 96.12 125 ARG A N 1
ATOM 1028 C CA . ARG A 1 125 ? -12.972 13.352 -1.872 1.00 96.12 125 ARG A CA 1
ATOM 1029 C C . ARG A 1 125 ? -14.393 12.844 -2.086 1.00 96.12 125 ARG A C 1
ATOM 1031 O O . ARG A 1 125 ? -15.364 13.548 -1.834 1.00 96.12 125 ARG A O 1
ATOM 1038 N N . ASP A 1 126 ? -14.518 11.601 -2.547 1.00 96.94 126 ASP A N 1
ATOM 1039 C CA . ASP A 1 126 ? -15.803 11.060 -3.004 1.00 96.94 126 ASP A CA 1
ATOM 1040 C C . ASP A 1 126 ? -16.556 10.329 -1.888 1.00 96.94 126 ASP A C 1
ATOM 1042 O O . ASP A 1 126 ? -17.725 9.972 -2.056 1.00 96.94 126 ASP A O 1
ATOM 1046 N N . HIS A 1 127 ? -15.878 10.031 -0.772 1.00 96.56 127 HIS A N 1
ATOM 1047 C CA . HIS A 1 127 ? -16.367 9.145 0.290 1.00 96.56 127 HIS A CA 1
ATOM 1048 C C . HIS A 1 127 ? -16.861 7.789 -0.243 1.00 96.56 127 HIS A C 1
ATOM 1050 O O . HIS A 1 127 ? -17.716 7.125 0.354 1.00 96.56 127 HIS A O 1
ATOM 1056 N N . ASN A 1 128 ? -16.319 7.365 -1.389 1.00 97.81 128 ASN A N 1
ATOM 1057 C CA . ASN A 1 128 ? -16.703 6.139 -2.065 1.00 97.81 128 ASN A CA 1
ATOM 1058 C C . ASN A 1 128 ? -15.765 5.001 -1.655 1.00 97.81 128 ASN A C 1
ATOM 1060 O O . ASN A 1 128 ? -14.775 4.697 -2.323 1.00 97.81 128 ASN A O 1
ATOM 1064 N N . VAL A 1 129 ? -16.097 4.379 -0.524 1.00 98.19 129 VAL A N 1
ATOM 1065 C CA . VAL A 1 129 ? -15.312 3.298 0.085 1.00 98.19 129 VAL A CA 1
ATOM 1066 C C . VAL A 1 129 ? -15.116 2.121 -0.874 1.00 98.19 129 VAL A C 1
ATOM 1068 O O . VAL A 1 129 ? -13.999 1.629 -1.005 1.00 98.19 129 VAL A O 1
ATOM 1071 N N . ASP A 1 130 ? -16.163 1.684 -1.578 1.00 97.81 130 ASP A N 1
ATOM 1072 C CA . ASP A 1 130 ? -16.084 0.508 -2.454 1.00 97.81 130 ASP A CA 1
ATOM 1073 C C . ASP A 1 130 ? -15.186 0.760 -3.676 1.00 97.81 130 ASP A C 1
ATOM 1075 O O . ASP A 1 130 ? -14.362 -0.090 -4.023 1.00 97.81 130 ASP A O 1
ATOM 1079 N N . ALA A 1 131 ? -15.266 1.950 -4.283 1.00 98.19 131 ALA A N 1
ATOM 1080 C CA . ALA A 1 131 ? -14.363 2.331 -5.371 1.00 98.19 131 ALA A CA 1
ATOM 1081 C C . ALA A 1 131 ? -12.904 2.426 -4.895 1.00 98.19 131 ALA A C 1
ATOM 1083 O O . ALA A 1 131 ? -11.991 1.956 -5.576 1.00 98.19 131 ALA A O 1
ATOM 1084 N N . ALA A 1 132 ? -12.676 2.983 -3.703 1.00 98.62 132 ALA A N 1
ATOM 1085 C CA . ALA A 1 132 ? -11.347 3.059 -3.111 1.00 98.62 132 ALA A CA 1
ATOM 1086 C C . ALA A 1 132 ? -10.770 1.661 -2.805 1.00 98.62 132 ALA A C 1
ATOM 1088 O O . ALA A 1 132 ? -9.597 1.406 -3.083 1.00 98.62 132 ALA A O 1
ATOM 1089 N N . ILE A 1 133 ? -11.591 0.732 -2.295 1.00 98.44 133 ILE A N 1
ATOM 1090 C CA . ILE A 1 133 ? -11.202 -0.671 -2.078 1.00 98.44 133 ILE A CA 1
ATOM 1091 C C . ILE A 1 133 ? -10.806 -1.332 -3.395 1.00 98.44 133 ILE A C 1
ATOM 1093 O O . ILE A 1 133 ? -9.783 -2.005 -3.430 1.00 98.44 133 ILE A O 1
ATOM 1097 N N . GLN A 1 134 ? -11.568 -1.128 -4.472 1.00 98.38 134 GLN A N 1
ATOM 1098 C CA . GLN A 1 134 ? -11.252 -1.722 -5.771 1.00 98.38 134 GLN A CA 1
ATOM 1099 C C . GLN A 1 134 ? -9.882 -1.264 -6.289 1.00 98.38 134 GLN A C 1
ATOM 1101 O O . GLN A 1 134 ? -9.072 -2.089 -6.710 1.00 98.38 134 GLN A O 1
ATOM 1106 N N . VAL A 1 135 ? -9.591 0.037 -6.207 1.00 98.62 135 VAL A N 1
ATOM 1107 C CA . VAL A 1 135 ? -8.287 0.584 -6.612 1.00 98.62 135 VAL A CA 1
ATOM 1108 C C . VAL A 1 135 ? -7.153 0.036 -5.738 1.00 98.62 135 VAL A C 1
ATOM 1110 O O . VAL A 1 135 ? -6.069 -0.267 -6.240 1.00 98.62 135 VAL A O 1
ATOM 1113 N N . LEU A 1 136 ? -7.393 -0.132 -4.436 1.00 98.44 136 LEU A N 1
ATOM 1114 C CA . LEU A 1 136 ? -6.408 -0.714 -3.528 1.00 98.44 136 LEU A CA 1
ATOM 1115 C C . LEU A 1 136 ? -6.202 -2.218 -3.780 1.00 98.44 136 LEU A C 1
ATOM 1117 O O . LEU A 1 136 ? -5.069 -2.692 -3.723 1.00 98.44 136 LEU A O 1
ATOM 1121 N N . ASP A 1 137 ? -7.258 -2.957 -4.122 1.00 98.38 137 ASP A N 1
ATOM 1122 C CA . ASP A 1 137 ? -7.176 -4.359 -4.546 1.00 98.38 137 ASP A CA 1
ATOM 1123 C C . ASP A 1 137 ? -6.344 -4.492 -5.837 1.00 98.38 137 ASP A C 1
ATOM 1125 O O . ASP A 1 137 ? -5.542 -5.419 -5.958 1.00 98.38 137 ASP A O 1
ATOM 1129 N N . ASP A 1 138 ? -6.456 -3.545 -6.775 1.00 98.25 138 ASP A N 1
ATOM 1130 C CA . ASP A 1 138 ? -5.604 -3.499 -7.970 1.00 98.25 138 ASP A CA 1
ATOM 1131 C C . ASP A 1 138 ? -4.129 -3.230 -7.636 1.00 98.25 138 ASP A C 1
ATOM 1133 O O . ASP A 1 138 ? -3.244 -3.861 -8.217 1.00 98.25 138 ASP A O 1
ATOM 1137 N N . ALA A 1 139 ? -3.848 -2.359 -6.662 1.00 98.31 139 ALA A N 1
ATOM 1138 C CA . ALA A 1 139 ? -2.489 -2.136 -6.168 1.00 98.31 139 ALA A CA 1
ATOM 1139 C C . ALA A 1 139 ? -1.890 -3.413 -5.553 1.00 98.31 139 ALA A C 1
ATOM 1141 O O . ALA A 1 139 ? -0.758 -3.797 -5.862 1.00 98.31 139 ALA A O 1
ATOM 1142 N N . LEU A 1 140 ? -2.668 -4.099 -4.711 1.00 97.56 140 LEU A N 1
ATOM 1143 C CA . LEU A 1 140 ? -2.245 -5.286 -3.966 1.00 97.56 140 LEU A CA 1
ATOM 1144 C C . LEU A 1 140 ? -1.969 -6.507 -4.856 1.00 97.56 140 LEU A C 1
ATOM 1146 O O . LEU A 1 140 ? -1.223 -7.387 -4.442 1.00 97.56 140 LEU A O 1
ATOM 1150 N N . LYS A 1 141 ? -2.468 -6.549 -6.099 1.00 97.81 141 LYS A N 1
ATOM 1151 C CA . LYS A 1 141 ? -2.071 -7.584 -7.079 1.00 97.81 141 LYS A CA 1
ATOM 1152 C C . LYS A 1 141 ? -0.576 -7.547 -7.414 1.00 97.81 141 LYS A C 1
ATOM 1154 O O . LYS A 1 141 ? -0.021 -8.571 -7.804 1.00 97.81 141 LYS A O 1
ATOM 1159 N N . SER A 1 142 ? 0.057 -6.382 -7.276 1.00 97.31 142 SER A N 1
ATOM 1160 C CA . SER A 1 142 ? 1.465 -6.155 -7.627 1.00 97.31 142 SER A CA 1
ATOM 1161 C C . SER A 1 142 ? 2.376 -5.979 -6.409 1.00 97.31 142 SER A C 1
ATOM 1163 O O . SER A 1 142 ? 3.597 -6.005 -6.552 1.00 97.31 142 SER A O 1
ATOM 1165 N N . ILE A 1 143 ? 1.812 -5.787 -5.212 1.00 97.06 143 ILE A N 1
ATOM 1166 C CA . ILE A 1 143 ? 2.570 -5.6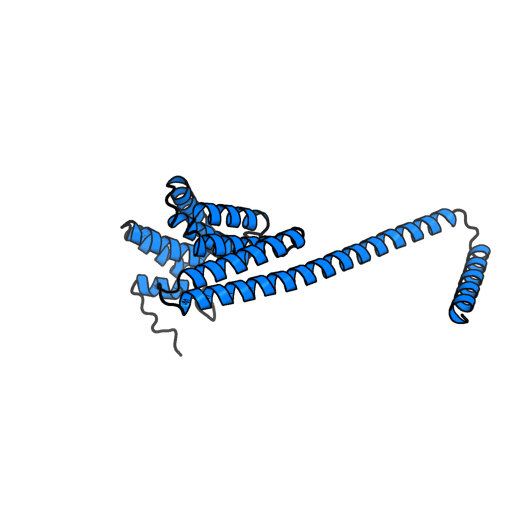50 -3.964 1.00 97.06 143 ILE A CA 1
ATOM 1167 C C . ILE A 1 143 ? 2.616 -7.010 -3.271 1.00 97.06 143 ILE A C 1
ATOM 1169 O O . ILE A 1 143 ? 1.585 -7.622 -3.017 1.00 97.06 143 ILE A O 1
ATOM 1173 N N . SER A 1 144 ? 3.813 -7.481 -2.919 1.00 95.06 144 SER A N 1
ATOM 1174 C CA . SER A 1 144 ? 3.945 -8.749 -2.196 1.00 95.06 144 SER A CA 1
ATOM 1175 C C . SER A 1 144 ? 3.355 -8.647 -0.788 1.00 95.06 144 SER A C 1
ATOM 1177 O O . SER A 1 144 ? 3.815 -7.836 0.023 1.00 95.06 144 SER A O 1
ATOM 1179 N N . SER A 1 145 ? 2.402 -9.524 -0.466 1.00 89.62 145 SER A N 1
ATOM 1180 C CA . SER A 1 145 ? 1.778 -9.627 0.862 1.00 89.62 145 SER A CA 1
ATOM 1181 C C . SER A 1 145 ? 2.766 -10.004 1.972 1.00 89.62 145 SER A C 1
ATOM 1183 O O . SER A 1 145 ? 2.535 -9.686 3.135 1.00 89.62 145 SER A O 1
ATOM 1185 N N . THR A 1 146 ? 3.897 -10.622 1.616 1.00 90.31 146 THR A N 1
ATOM 1186 C CA . THR A 1 146 ? 4.958 -11.020 2.557 1.00 90.31 146 THR A CA 1
ATOM 1187 C C . THR A 1 146 ? 5.851 -9.867 3.009 1.00 90.31 146 THR A C 1
ATOM 1189 O O . THR A 1 146 ? 6.687 -10.049 3.888 1.00 90.31 146 THR A O 1
ATOM 1192 N N . THR A 1 147 ? 5.710 -8.683 2.408 1.00 95.00 147 THR A N 1
ATOM 1193 C CA . THR A 1 147 ? 6.453 -7.488 2.826 1.00 95.00 147 THR A CA 1
ATOM 1194 C C . THR A 1 147 ? 5.694 -6.735 3.913 1.00 95.00 147 THR A C 1
ATOM 1196 O O . THR A 1 147 ? 4.464 -6.793 3.979 1.00 95.00 147 THR A O 1
ATOM 1199 N N . GLU A 1 148 ? 6.418 -5.978 4.737 1.00 95.25 148 GLU A N 1
ATOM 1200 C CA . GLU A 1 148 ? 5.829 -5.120 5.771 1.00 95.25 148 GLU A CA 1
ATOM 1201 C C . GLU A 1 148 ? 4.805 -4.143 5.181 1.00 95.25 148 GLU A C 1
ATOM 1203 O O . GLU A 1 148 ? 3.652 -4.094 5.604 1.00 95.25 148 GLU A O 1
ATOM 1208 N N . ILE A 1 149 ? 5.196 -3.444 4.116 1.00 95.94 149 ILE A N 1
ATOM 1209 C CA . ILE A 1 149 ? 4.341 -2.502 3.389 1.00 95.94 149 ILE A CA 1
ATOM 1210 C C . ILE A 1 149 ? 3.096 -3.197 2.817 1.00 95.94 149 ILE A C 1
ATOM 1212 O O . ILE A 1 149 ? 1.987 -2.674 2.934 1.00 95.94 149 ILE A O 1
ATOM 1216 N N . GLY A 1 150 ? 3.256 -4.383 2.221 1.00 96.31 150 GLY A N 1
ATOM 1217 C CA . GLY A 1 150 ? 2.132 -5.160 1.700 1.00 96.31 150 GLY A CA 1
ATOM 1218 C C . GLY A 1 150 ? 1.128 -5.530 2.790 1.00 96.31 150 GLY A C 1
ATOM 1219 O O . GLY A 1 150 ? -0.074 -5.345 2.603 1.00 96.31 150 GLY A O 1
ATOM 1220 N N . SER A 1 151 ? 1.614 -5.968 3.955 1.00 96.31 151 SER A N 1
ATOM 1221 C CA . SER A 1 151 ? 0.769 -6.252 5.121 1.00 96.31 151 SER A CA 1
ATOM 1222 C C . SER A 1 151 ? 0.001 -5.013 5.602 1.00 96.31 151 SER A C 1
ATOM 1224 O O . SER A 1 151 ? -1.195 -5.110 5.882 1.00 96.31 151 SER A O 1
ATOM 1226 N N . LEU A 1 152 ? 0.646 -3.841 5.640 1.00 96.94 152 LEU A N 1
ATOM 1227 C CA . LEU A 1 152 ? -0.004 -2.580 6.021 1.00 96.94 152 LEU A CA 1
ATOM 1228 C C . LEU A 1 152 ? -1.132 -2.199 5.052 1.00 96.94 152 LEU A C 1
ATOM 1230 O O . LEU A 1 152 ? -2.224 -1.825 5.484 1.00 96.94 152 LEU A O 1
ATOM 1234 N N . PHE A 1 153 ? -0.910 -2.325 3.741 1.00 98.06 153 PHE A N 1
ATOM 1235 C CA . PHE A 1 153 ? -1.945 -2.018 2.750 1.00 98.06 153 PHE A CA 1
ATOM 1236 C C . PHE A 1 153 ? -3.079 -3.044 2.728 1.00 98.06 153 PHE A C 1
ATOM 1238 O O . PHE A 1 153 ? -4.237 -2.650 2.576 1.00 98.06 153 PHE A O 1
ATOM 1245 N N . HIS A 1 154 ? -2.791 -4.327 2.964 1.00 97.69 154 HIS A N 1
ATOM 1246 C CA . HIS A 1 154 ? -3.830 -5.335 3.181 1.00 97.69 154 HIS A CA 1
ATOM 1247 C C . HIS A 1 154 ? -4.711 -4.982 4.381 1.00 97.69 154 HIS A C 1
ATOM 1249 O O . HIS A 1 154 ? -5.939 -5.000 4.272 1.00 97.69 154 HIS A O 1
ATOM 1255 N N . LEU A 1 155 ? -4.108 -4.595 5.506 1.00 97.94 155 LEU A N 1
ATOM 1256 C CA . LEU A 1 155 ? -4.869 -4.223 6.691 1.00 97.94 155 LEU A CA 1
ATOM 1257 C C . LEU A 1 155 ? -5.658 -2.924 6.495 1.00 97.94 155 LEU A C 1
ATOM 1259 O O . LEU A 1 155 ? -6.807 -2.835 6.926 1.00 97.94 155 LEU A O 1
ATOM 1263 N N . LYS A 1 156 ? -5.097 -1.938 5.784 1.00 98.06 156 LYS A N 1
ATOM 1264 C CA . LYS A 1 156 ? -5.831 -0.734 5.370 1.00 98.06 156 LYS A CA 1
ATOM 1265 C C . LYS A 1 156 ? -7.066 -1.093 4.539 1.00 98.06 156 LYS A C 1
ATOM 1267 O O . LYS A 1 156 ? -8.158 -0.623 4.848 1.00 98.06 156 LYS A O 1
ATOM 1272 N N . ARG A 1 157 ? -6.915 -1.972 3.541 1.00 98.50 157 ARG A N 1
ATOM 1273 C CA . ARG A 1 157 ? -8.020 -2.472 2.707 1.00 98.50 157 ARG A CA 1
ATOM 1274 C C . ARG A 1 157 ? -9.099 -3.156 3.543 1.00 98.50 157 ARG A C 1
ATOM 1276 O O . ARG A 1 157 ? -10.284 -2.931 3.319 1.00 98.50 157 ARG A O 1
ATOM 1283 N N . ILE A 1 158 ? -8.701 -3.979 4.512 1.00 98.44 158 ILE A N 1
ATOM 1284 C CA . ILE A 1 158 ? -9.620 -4.640 5.448 1.00 98.44 158 ILE A CA 1
ATOM 1285 C C . ILE A 1 158 ? -10.393 -3.611 6.276 1.00 98.44 158 ILE A C 1
ATOM 1287 O O . ILE A 1 158 ? -11.616 -3.691 6.346 1.00 98.44 158 ILE A O 1
ATOM 1291 N N . LYS A 1 159 ? -9.703 -2.622 6.857 1.00 98.12 159 LYS A N 1
ATOM 1292 C CA . LYS A 1 159 ? -10.330 -1.558 7.655 1.00 98.12 159 LYS A CA 1
ATOM 1293 C C . LYS A 1 159 ? -11.354 -0.772 6.836 1.00 98.12 159 LYS A C 1
ATOM 1295 O O . LYS A 1 159 ? -12.494 -0.659 7.267 1.00 98.12 159 LYS A O 1
ATOM 1300 N N . MET A 1 160 ? -10.995 -0.363 5.617 1.00 98.19 160 MET A N 1
ATOM 1301 C CA . MET A 1 160 ? -11.936 0.259 4.674 1.00 98.19 160 MET A CA 1
ATOM 1302 C C . MET A 1 160 ? -13.141 -0.647 4.395 1.00 98.19 160 MET A C 1
ATOM 1304 O O . MET A 1 160 ? -14.272 -0.181 4.324 1.00 98.19 160 MET A O 1
ATOM 1308 N N . GLY A 1 161 ? -12.925 -1.958 4.279 1.00 98.19 161 GLY A N 1
ATOM 1309 C CA . GLY A 1 161 ? -13.999 -2.924 4.070 1.00 98.19 161 GLY A CA 1
ATOM 1310 C C . GLY A 1 161 ? -15.048 -2.946 5.182 1.00 98.19 161 GLY A C 1
ATOM 1311 O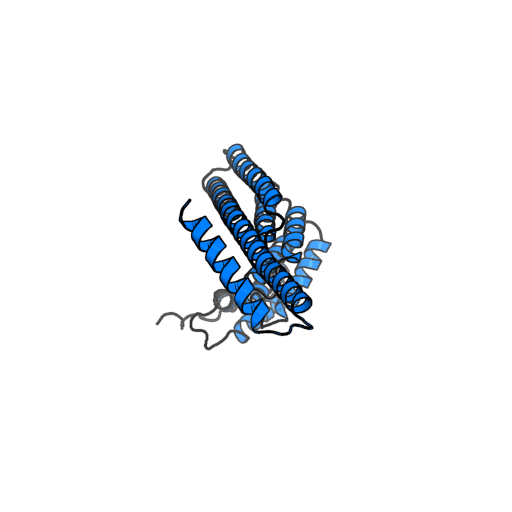 O . GLY A 1 161 ? -16.212 -3.202 4.883 1.00 98.19 161 GLY A O 1
ATOM 1312 N N . PHE A 1 162 ? -14.690 -2.622 6.430 1.00 98.00 162 PHE A N 1
ATOM 1313 C CA . PHE A 1 162 ? -15.662 -2.484 7.520 1.00 98.00 162 PHE A CA 1
ATOM 1314 C C . PHE A 1 162 ? -16.542 -1.237 7.403 1.00 98.00 162 PHE A C 1
ATOM 1316 O O . PHE A 1 162 ? -17.692 -1.279 7.846 1.00 98.00 162 PHE A O 1
ATOM 1323 N N . ASP A 1 163 ? -16.035 -0.184 6.762 1.00 97.25 163 ASP A N 1
ATOM 1324 C CA . ASP A 1 163 ? -16.759 1.067 6.515 1.00 97.25 163 ASP A CA 1
ATOM 1325 C C . ASP A 1 163 ? -17.656 0.994 5.265 1.00 97.25 163 ASP A C 1
ATOM 1327 O O . ASP A 1 163 ? -18.467 1.890 5.014 1.00 97.25 163 ASP A O 1
ATOM 1331 N N . SER A 1 164 ? -17.546 -0.080 4.472 1.00 97.69 164 SER A N 1
ATOM 1332 C CA . SER A 1 164 ? -18.396 -0.290 3.299 1.00 97.69 164 SER A CA 1
ATOM 1333 C C . SER A 1 164 ? -19.867 -0.466 3.691 1.00 97.69 164 SER A C 1
ATOM 1335 O O . SER A 1 164 ? -20.223 -1.138 4.664 1.00 97.69 164 SER A O 1
ATOM 1337 N N . LYS A 1 165 ? -20.761 0.099 2.872 1.00 96.88 165 LYS A N 1
ATOM 1338 C CA . LYS A 1 165 ? -22.212 -0.114 2.995 1.00 96.88 165 LYS A CA 1
ATOM 1339 C C . LYS A 1 165 ? -22.630 -1.495 2.481 1.00 96.88 165 LYS A C 1
ATOM 1341 O O . LYS A 1 165 ? -23.687 -1.994 2.869 1.00 96.88 165 LYS A O 1
ATOM 1346 N N . ASN A 1 166 ? -21.810 -2.119 1.638 1.00 97.88 166 ASN A N 1
ATOM 1347 C CA . ASN A 1 166 ? -22.056 -3.445 1.094 1.00 97.88 166 ASN A CA 1
ATOM 1348 C C . ASN A 1 166 ? -21.801 -4.520 2.173 1.00 97.88 166 ASN A C 1
ATOM 1350 O O . ASN A 1 166 ? -20.769 -4.532 2.847 1.00 97.88 166 ASN A O 1
ATOM 1354 N N . 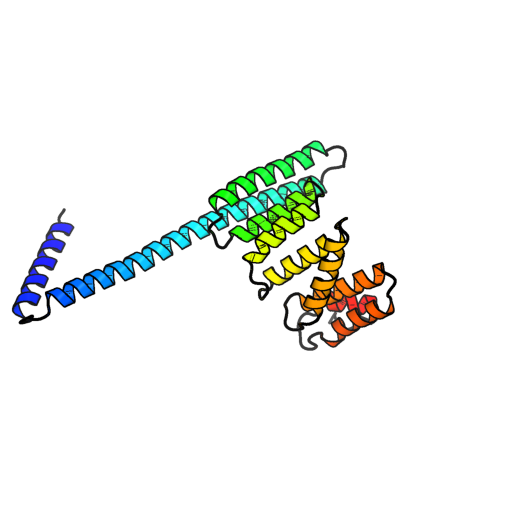LEU A 1 167 ? -22.771 -5.418 2.378 1.00 97.25 167 LEU A N 1
ATOM 1355 C CA . LEU A 1 167 ? -22.656 -6.497 3.363 1.00 97.25 167 LEU A CA 1
ATOM 1356 C C . LEU A 1 167 ? -21.568 -7.513 2.984 1.00 97.25 167 LEU A C 1
ATOM 1358 O O . LEU A 1 167 ? -20.759 -7.861 3.839 1.00 97.25 167 LEU A O 1
ATOM 1362 N N . GLU A 1 168 ? -21.494 -7.914 1.717 1.00 97.88 168 GLU A N 1
ATOM 1363 C CA . GLU A 1 168 ? -20.500 -8.871 1.217 1.00 97.88 168 GLU A CA 1
ATOM 1364 C C . GLU A 1 168 ? -19.074 -8.333 1.396 1.00 97.88 168 GLU A C 1
ATOM 1366 O O . GLU A 1 168 ? -18.180 -9.057 1.836 1.00 97.88 168 GLU A O 1
ATOM 1371 N N . THR A 1 169 ? -18.858 -7.037 1.132 1.00 97.75 169 THR A N 1
ATOM 1372 C CA . THR A 1 169 ? -17.560 -6.380 1.359 1.00 97.75 169 THR A CA 1
ATOM 1373 C C . THR A 1 169 ? -17.149 -6.447 2.832 1.00 97.75 169 THR A C 1
ATOM 1375 O O . THR A 1 169 ? -15.995 -6.768 3.131 1.00 97.75 169 THR A O 1
ATOM 1378 N N . ARG A 1 170 ? -18.087 -6.203 3.759 1.00 98.06 170 ARG A N 1
ATOM 1379 C CA . ARG A 1 170 ? -17.841 -6.281 5.210 1.00 98.06 170 ARG A CA 1
ATOM 1380 C C . ARG A 1 170 ? -17.561 -7.705 5.682 1.00 98.06 170 ARG A C 1
ATOM 1382 O O . ARG A 1 170 ? -16.666 -7.910 6.500 1.00 98.06 170 ARG A O 1
ATOM 1389 N N . GLU A 1 171 ? -18.296 -8.687 5.170 1.00 97.81 171 GLU A N 1
ATOM 1390 C CA . GLU A 1 171 ? -18.070 -10.104 5.480 1.00 97.81 171 GLU A CA 1
ATOM 1391 C C . GLU A 1 171 ? -16.707 -10.575 4.971 1.00 97.81 171 GLU A C 1
ATOM 1393 O O . GLU A 1 171 ? -15.952 -11.218 5.706 1.00 97.81 171 GLU A O 1
ATOM 1398 N N . LYS A 1 172 ? -16.341 -10.184 3.744 1.00 97.94 172 LYS A N 1
ATOM 1399 C CA . LYS A 1 172 ? -15.006 -10.437 3.198 1.00 97.94 172 LYS A CA 1
ATOM 1400 C C . LYS A 1 172 ? -13.925 -9.788 4.060 1.00 97.94 172 LYS A C 1
ATOM 1402 O O . LYS A 1 172 ? -12.945 -10.451 4.378 1.00 97.94 172 LYS A O 1
ATOM 1407 N N . ALA A 1 173 ? -14.103 -8.531 4.471 1.00 98.31 173 ALA A N 1
ATOM 1408 C CA . ALA A 1 173 ? -13.151 -7.837 5.338 1.00 98.31 173 ALA A CA 1
ATOM 1409 C C . ALA A 1 173 ? -12.946 -8.562 6.676 1.00 98.31 173 ALA A C 1
ATOM 1411 O O . ALA A 1 173 ? -11.811 -8.731 7.113 1.00 98.31 173 ALA A O 1
ATOM 1412 N N . PHE A 1 174 ? -14.023 -9.059 7.291 1.00 98.38 174 PHE A N 1
ATOM 1413 C CA . PHE A 1 174 ? -13.927 -9.855 8.513 1.00 98.38 174 PHE A CA 1
ATOM 1414 C C . PHE A 1 174 ? -13.154 -11.163 8.295 1.00 98.38 174 PHE A C 1
ATOM 1416 O O . PHE A 1 174 ? -12.256 -11.486 9.072 1.00 98.38 174 PHE A O 1
ATOM 1423 N N . LYS A 1 175 ? -13.455 -11.895 7.217 1.00 98.50 175 LYS A N 1
ATOM 1424 C CA . LYS A 1 175 ? -12.742 -13.131 6.868 1.00 98.50 175 LYS A CA 1
ATOM 1425 C C . LYS A 1 175 ? -11.253 -12.882 6.612 1.00 98.50 175 LYS A C 1
ATOM 1427 O O . LYS A 1 175 ? -10.417 -13.634 7.108 1.00 98.50 175 LYS A O 1
ATOM 1432 N N . ASP A 1 176 ? -10.933 -11.834 5.860 1.00 97.88 176 ASP A N 1
ATOM 1433 C CA . ASP A 1 176 ? -9.556 -11.445 5.555 1.00 97.88 176 ASP A CA 1
ATOM 1434 C C . ASP A 1 176 ? -8.806 -11.040 6.840 1.00 97.88 176 ASP A C 1
ATOM 1436 O O . ASP A 1 176 ? -7.654 -11.434 7.028 1.00 97.88 176 ASP A O 1
ATOM 1440 N N . LEU A 1 177 ? -9.468 -10.335 7.770 1.00 98.50 177 LEU A N 1
ATOM 1441 C CA . LEU A 1 177 ? -8.900 -10.001 9.080 1.00 98.50 177 LEU A CA 1
ATOM 1442 C C . LEU A 1 177 ? -8.567 -11.257 9.887 1.00 98.50 177 LEU A C 1
ATOM 1444 O O . LEU A 1 177 ? -7.451 -11.382 10.384 1.00 98.50 177 LEU A O 1
ATOM 1448 N N . LEU A 1 178 ? -9.508 -12.201 9.983 1.00 98.25 178 LEU A N 1
ATOM 1449 C CA . LEU A 1 178 ? -9.290 -13.469 10.683 1.00 98.25 178 LEU A CA 1
ATOM 1450 C C . LEU A 1 178 ? -8.143 -14.278 10.076 1.00 98.25 178 LEU A C 1
ATOM 1452 O O . LEU A 1 178 ? -7.425 -14.948 10.814 1.00 98.25 178 LEU A O 1
ATOM 1456 N N . ALA A 1 179 ? -7.966 -14.230 8.753 1.00 97.38 179 ALA A N 1
ATOM 1457 C CA . ALA A 1 179 ? -6.849 -14.890 8.086 1.00 97.38 179 ALA A CA 1
ATOM 1458 C C . ALA A 1 179 ? -5.504 -14.255 8.476 1.00 97.38 179 ALA A C 1
ATOM 1460 O O . ALA A 1 179 ? -4.563 -14.980 8.796 1.00 97.38 179 ALA A O 1
ATOM 1461 N N . MET A 1 180 ? -5.422 -12.918 8.536 1.00 96.88 180 MET A N 1
ATOM 1462 C CA . MET A 1 180 ? -4.211 -12.215 8.987 1.00 96.88 180 MET A CA 1
ATOM 1463 C C . MET A 1 180 ? -3.844 -12.521 10.445 1.00 96.88 180 MET A C 1
ATOM 1465 O O . MET A 1 180 ? -2.669 -12.466 10.798 1.00 96.88 180 MET A O 1
ATOM 1469 N N . THR A 1 181 ? -4.814 -12.876 11.293 1.00 97.94 181 THR A N 1
ATOM 1470 C CA . THR A 1 181 ? -4.546 -13.268 12.686 1.00 97.94 181 THR A CA 1
ATOM 1471 C C . THR A 1 181 ? -4.135 -14.733 12.855 1.00 97.94 181 THR A C 1
ATOM 1473 O O . THR A 1 181 ? -3.943 -15.160 13.990 1.00 97.94 181 THR A O 1
ATOM 1476 N N . GLN A 1 182 ? -4.028 -15.530 11.783 1.00 97.12 182 GLN A N 1
ATOM 1477 C CA . GLN A 1 182 ? -3.556 -16.923 11.881 1.00 97.12 182 GLN A CA 1
ATOM 1478 C C . GLN A 1 182 ? -2.044 -17.071 11.681 1.00 97.12 182 GLN A C 1
ATOM 1480 O O . GLN A 1 182 ? -1.468 -18.053 12.141 1.00 97.12 182 GLN A O 1
ATOM 1485 N N . ASP A 1 183 ? -1.397 -16.120 11.006 1.00 95.44 183 ASP A N 1
ATOM 1486 C CA . ASP A 1 183 ? 0.040 -16.164 10.735 1.00 95.44 183 ASP A CA 1
ATOM 1487 C C . ASP A 1 183 ? 0.791 -15.219 11.677 1.00 95.44 183 ASP A C 1
ATOM 1489 O O . ASP A 1 183 ? 0.878 -14.016 11.432 1.00 95.44 183 ASP A O 1
ATOM 1493 N N . CYS A 1 184 ? 1.347 -15.762 12.763 1.00 94.44 184 CYS A N 1
ATOM 1494 C CA . CYS A 1 184 ? 2.107 -14.977 13.735 1.00 94.44 184 CYS A CA 1
ATOM 1495 C C . CYS A 1 184 ? 3.438 -14.429 13.194 1.00 94.44 184 CYS A C 1
ATOM 1497 O O . CYS A 1 184 ? 4.016 -13.542 13.823 1.00 94.44 184 CYS A O 1
ATOM 1499 N N . ALA A 1 185 ? 3.913 -14.921 12.043 1.00 93.81 185 ALA A N 1
ATOM 1500 C CA . ALA A 1 185 ? 5.112 -14.416 11.382 1.00 93.81 185 ALA A CA 1
ATOM 1501 C C . ALA A 1 185 ? 4.820 -13.240 10.432 1.00 93.81 185 ALA A C 1
ATOM 1503 O O . ALA A 1 185 ? 5.754 -12.564 9.998 1.00 93.81 185 ALA A O 1
ATOM 1504 N N . ALA A 1 186 ? 3.550 -12.968 10.112 1.00 93.38 186 ALA A N 1
ATOM 1505 C CA . ALA A 1 186 ? 3.177 -11.859 9.244 1.00 93.38 186 ALA A CA 1
ATOM 1506 C C . ALA A 1 186 ? 3.418 -10.502 9.929 1.00 93.38 186 ALA A C 1
ATOM 1508 O O . ALA A 1 186 ? 3.023 -10.287 11.075 1.00 93.38 186 ALA A O 1
ATOM 1509 N N . TYR A 1 187 ? 3.984 -9.536 9.196 1.00 93.88 187 TYR A N 1
ATOM 1510 C CA . TYR A 1 187 ? 4.267 -8.187 9.711 1.00 93.88 187 TYR A CA 1
ATOM 1511 C C . TYR A 1 187 ? 3.030 -7.490 10.307 1.00 93.88 187 TYR A C 1
ATOM 1513 O O . TYR A 1 187 ? 3.131 -6.771 11.297 1.00 93.88 187 TYR A O 1
ATOM 1521 N N . GLY A 1 188 ? 1.847 -7.730 9.732 1.00 94.69 188 GLY A N 1
ATOM 1522 C CA . GLY A 1 188 ? 0.581 -7.154 10.193 1.00 94.69 188 GLY A CA 1
ATOM 1523 C C . GLY A 1 188 ? -0.119 -7.917 11.323 1.00 94.69 188 GLY A C 1
ATOM 1524 O O . GLY A 1 188 ? -1.176 -7.468 11.760 1.00 94.69 188 GLY A O 1
ATOM 1525 N N . TYR A 1 189 ? 0.419 -9.047 11.801 1.00 96.94 189 TYR A N 1
ATOM 1526 C CA . TYR A 1 189 ? -0.255 -9.942 12.756 1.00 96.94 189 TYR A CA 1
ATOM 1527 C C . TYR A 1 189 ? -0.745 -9.217 14.014 1.00 96.94 189 TYR A C 1
ATOM 1529 O O . TYR A 1 189 ? -1.901 -9.339 14.423 1.00 96.94 189 TYR A O 1
ATOM 1537 N N . GLN A 1 190 ? 0.138 -8.424 14.622 1.00 97.62 190 GLN A N 1
ATOM 1538 C CA . GLN A 1 190 ? -0.152 -7.762 15.889 1.00 97.62 190 GLN A CA 1
ATOM 1539 C C . GLN A 1 190 ? -1.227 -6.676 15.750 1.00 97.62 190 GLN A C 1
ATOM 1541 O O . GLN A 1 190 ? -2.146 -6.587 16.566 1.00 97.62 190 GLN A O 1
ATOM 1546 N N . GLU A 1 191 ? -1.149 -5.873 14.689 1.00 97.88 191 GLU A N 1
ATOM 1547 C CA . GLU A 1 191 ? -2.164 -4.862 14.399 1.00 97.88 191 GLU A CA 1
ATOM 1548 C C . GLU A 1 191 ? -3.498 -5.503 13.993 1.00 97.88 191 GLU A C 1
ATOM 1550 O O . GLU A 1 191 ? -4.561 -5.003 14.369 1.00 97.88 191 GLU A O 1
ATOM 1555 N N . ALA A 1 192 ? -3.465 -6.628 13.270 1.00 98.38 192 ALA A N 1
ATOM 1556 C CA . ALA A 1 192 ? -4.653 -7.387 12.898 1.00 98.38 192 ALA A CA 1
ATOM 1557 C C . ALA A 1 192 ? -5.382 -7.926 14.137 1.00 98.38 192 ALA A C 1
ATOM 1559 O O . ALA A 1 192 ? -6.591 -7.737 14.252 1.00 98.38 192 ALA A O 1
ATOM 1560 N N . LEU A 1 193 ? -4.668 -8.506 15.108 1.00 98.56 193 LEU A N 1
ATOM 1561 C CA . LEU A 1 193 ? -5.269 -8.956 16.371 1.00 98.56 193 LEU A CA 1
ATOM 1562 C C . LEU A 1 193 ? -5.863 -7.803 17.179 1.00 98.56 193 LEU A C 1
ATOM 1564 O O . LEU A 1 193 ? -6.971 -7.922 17.702 1.00 98.56 193 LEU A O 1
ATOM 1568 N N . TYR A 1 194 ? -5.160 -6.671 17.255 1.00 98.56 194 TYR A N 1
ATOM 1569 C CA . TYR A 1 194 ? -5.697 -5.487 17.922 1.00 98.56 194 TYR A CA 1
ATOM 1570 C C . TYR A 1 194 ? -6.964 -4.973 17.217 1.00 98.56 194 TYR A C 1
ATOM 1572 O O . TYR A 1 194 ? -7.976 -4.699 17.863 1.00 98.56 194 TYR A O 1
ATOM 1580 N N . THR A 1 195 ? -6.941 -4.915 15.883 1.00 98.50 195 THR A N 1
ATOM 1581 C CA . THR A 1 195 ? -8.091 -4.524 15.053 1.00 98.50 195 THR A CA 1
ATOM 1582 C C . THR A 1 195 ? -9.265 -5.491 15.237 1.00 98.50 195 THR A C 1
ATOM 1584 O O . THR A 1 195 ? -10.402 -5.044 15.375 1.00 98.50 195 THR A O 1
ATOM 1587 N N . LEU A 1 196 ? -9.005 -6.800 15.318 1.00 98.62 196 LEU A N 1
ATOM 1588 C CA . LEU A 1 196 ? -10.014 -7.824 15.596 1.00 98.62 196 LEU A CA 1
ATOM 1589 C C . LEU A 1 196 ? -10.643 -7.620 16.976 1.00 98.62 196 LEU A C 1
ATOM 1591 O O . LEU A 1 196 ? -11.866 -7.631 17.097 1.00 98.62 196 LEU A O 1
ATOM 1595 N N . GLY A 1 197 ? -9.830 -7.363 18.001 1.00 98.38 197 GLY A N 1
ATOM 1596 C CA . GLY A 1 197 ? -10.322 -7.081 19.347 1.00 98.38 197 GLY A CA 1
ATOM 1597 C C . GLY A 1 197 ? -11.247 -5.860 19.395 1.00 98.38 197 GLY A C 1
ATOM 1598 O O . GLY A 1 197 ? -12.306 -5.917 20.024 1.00 98.38 197 GLY A O 1
ATOM 1599 N N . LEU A 1 198 ? -10.907 -4.779 18.682 1.00 98.31 198 LEU A N 1
ATOM 1600 C CA . LEU A 1 198 ? -11.771 -3.596 18.561 1.00 98.31 198 LEU A CA 1
ATOM 1601 C C . LEU A 1 198 ? -13.063 -3.891 17.789 1.00 98.31 198 LEU A C 1
ATOM 1603 O O . LEU A 1 198 ? -14.142 -3.461 18.201 1.00 98.31 198 LEU A O 1
ATOM 1607 N N . TYR A 1 199 ? -12.967 -4.643 16.693 1.00 97.75 199 TYR A N 1
ATOM 1608 C CA . TYR A 1 199 ? -14.130 -5.050 15.913 1.00 97.75 199 TYR A CA 1
ATOM 1609 C C . TYR A 1 199 ? -15.112 -5.866 16.763 1.00 97.75 199 TYR A C 1
ATOM 1611 O O . TYR A 1 199 ? -16.303 -5.560 16.779 1.00 97.75 199 TYR A O 1
ATOM 1619 N N . LEU A 1 200 ? -14.628 -6.845 17.530 1.00 98.19 200 LEU A N 1
ATOM 1620 C CA . LEU A 1 200 ? -15.467 -7.692 18.382 1.00 98.19 200 LEU A CA 1
ATOM 1621 C C . LEU A 1 200 ? -16.161 -6.891 19.496 1.00 98.19 200 LEU A C 1
ATOM 1623 O O . LEU A 1 200 ? -17.350 -7.101 19.734 1.00 98.19 200 LEU A O 1
ATOM 1627 N N . ILE A 1 201 ? -15.493 -5.882 20.079 1.00 97.94 201 ILE A N 1
ATOM 1628 C CA . ILE A 1 201 ? -16.145 -4.925 20.999 1.00 97.94 201 ILE A CA 1
ATOM 1629 C C . ILE A 1 201 ? -17.320 -4.235 20.314 1.00 97.94 201 ILE A C 1
ATOM 1631 O O . ILE A 1 201 ? -18.410 -4.175 20.881 1.00 97.94 201 ILE A O 1
ATOM 1635 N N . SER A 1 202 ? -17.126 -3.738 19.089 1.00 96.75 202 SER A N 1
ATOM 1636 C CA . SER A 1 202 ? -18.189 -3.046 18.347 1.00 96.75 202 SER A CA 1
ATOM 1637 C C . SER A 1 202 ? -19.400 -3.941 18.044 1.00 96.75 202 SER A C 1
ATOM 1639 O O . SER A 1 202 ? -20.494 -3.438 17.797 1.00 96.75 202 SER A O 1
ATOM 1641 N N . LYS A 1 203 ? -19.218 -5.269 18.081 1.00 97.31 203 LYS A N 1
ATOM 1642 C CA . LYS A 1 203 ? -20.277 -6.275 17.920 1.00 97.31 203 LYS A CA 1
ATOM 1643 C C . LYS A 1 203 ? -20.883 -6.754 19.240 1.00 97.31 203 LYS A C 1
ATOM 1645 O O . LYS A 1 203 ? -21.803 -7.564 19.208 1.00 97.31 203 LYS A O 1
ATOM 1650 N N . GLY A 1 204 ? -20.402 -6.257 20.379 1.00 97.75 204 GLY A N 1
ATOM 1651 C CA . GLY A 1 204 ? -20.830 -6.705 21.704 1.00 97.75 204 GLY A CA 1
ATOM 1652 C C . GLY A 1 204 ? -20.224 -8.042 22.142 1.00 97.75 204 GLY A C 1
ATOM 1653 O O . GLY A 1 204 ? -20.615 -8.566 23.182 1.00 97.75 204 GLY A O 1
ATOM 1654 N N . ASP A 1 205 ? -19.256 -8.587 21.398 1.00 98.19 205 ASP A N 1
ATOM 1655 C CA . ASP A 1 205 ? -18.546 -9.815 21.764 1.00 98.19 205 ASP A CA 1
ATOM 1656 C C . ASP A 1 205 ? -17.335 -9.494 22.652 1.00 98.19 205 ASP A C 1
ATOM 1658 O O . ASP A 1 205 ? -16.176 -9.455 22.223 1.00 98.19 205 ASP A O 1
ATOM 1662 N N . ALA A 1 206 ? -17.623 -9.220 23.925 1.00 98.06 206 ALA A N 1
ATOM 1663 C CA . ALA A 1 206 ? -16.599 -8.909 24.917 1.00 98.06 206 ALA A CA 1
ATOM 1664 C C . ALA A 1 206 ? -15.631 -10.083 25.148 1.00 98.06 206 ALA A C 1
ATOM 1666 O O . ALA A 1 206 ? -14.431 -9.863 25.317 1.00 98.06 206 ALA A O 1
ATOM 1667 N N . ALA A 1 207 ? -16.132 -11.322 25.121 1.00 98.19 207 ALA A N 1
ATOM 1668 C CA . ALA A 1 207 ? -15.323 -12.516 25.349 1.00 98.19 207 ALA A CA 1
ATOM 1669 C C . ALA A 1 207 ? -14.340 -12.756 24.193 1.00 98.19 207 ALA A C 1
ATOM 1671 O O . ALA A 1 207 ? -13.146 -12.952 24.430 1.00 98.19 207 ALA A O 1
ATOM 1672 N N . GLY A 1 208 ? -14.815 -12.675 22.947 1.00 98.06 208 GLY A N 1
ATOM 1673 C CA . GLY A 1 208 ? -13.969 -12.782 21.761 1.00 98.06 208 GLY A CA 1
ATOM 1674 C C . GLY A 1 208 ? -12.930 -11.664 21.694 1.00 98.06 208 GLY A C 1
ATOM 1675 O O . GLY A 1 208 ? -11.762 -11.916 21.395 1.00 98.06 208 GLY A O 1
ATOM 1676 N N . SER A 1 209 ? -13.315 -10.434 22.046 1.00 98.38 209 SER A N 1
ATOM 1677 C CA . SER A 1 209 ? -12.373 -9.316 22.127 1.00 98.38 209 SER A CA 1
ATOM 1678 C C . SER A 1 209 ? -11.257 -9.560 23.148 1.00 98.38 209 SER A C 1
ATOM 1680 O O . SER A 1 209 ? -10.074 -9.415 22.826 1.00 98.38 209 SER A O 1
ATOM 1682 N N . GLN A 1 210 ? -11.617 -9.996 24.361 1.00 98.38 210 GLN A N 1
ATOM 1683 C CA . GLN A 1 210 ? -10.649 -10.338 25.400 1.00 98.38 210 GLN A CA 1
ATOM 1684 C C . GLN A 1 210 ? -9.693 -11.441 24.931 1.00 98.38 210 GLN A C 1
ATOM 1686 O O . GLN A 1 210 ? -8.490 -11.347 25.176 1.00 98.38 210 GLN A O 1
ATOM 1691 N 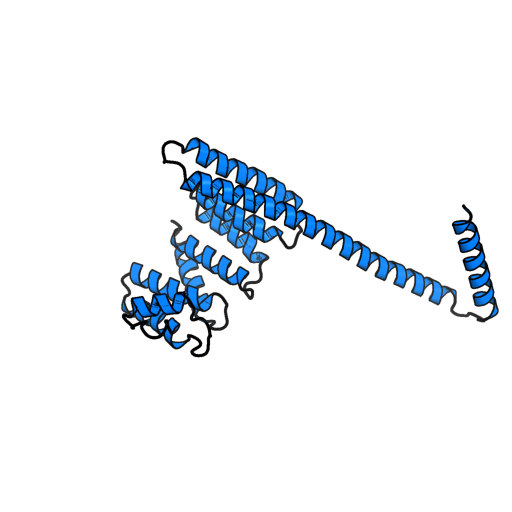N . ALA A 1 211 ? -10.204 -12.457 24.228 1.00 98.31 211 ALA A N 1
ATOM 1692 C CA . ALA A 1 211 ? -9.385 -13.523 23.662 1.00 98.31 211 ALA A CA 1
ATOM 1693 C C . ALA A 1 211 ? -8.381 -12.992 22.623 1.00 98.31 211 ALA A C 1
ATOM 1695 O O . ALA A 1 211 ? -7.200 -13.325 22.707 1.00 98.31 211 ALA A O 1
ATOM 1696 N N . ALA A 1 212 ? -8.808 -12.115 21.708 1.00 98.56 212 ALA A N 1
ATOM 1697 C CA . ALA A 1 212 ? -7.931 -11.517 20.697 1.00 98.56 212 ALA A CA 1
ATOM 1698 C C . ALA A 1 212 ? -6.817 -10.655 21.323 1.00 98.56 212 ALA A C 1
ATOM 1700 O O . ALA A 1 212 ? -5.644 -10.794 20.969 1.00 98.56 212 ALA A O 1
ATOM 1701 N N . PHE A 1 213 ? -7.149 -9.804 22.301 1.00 98.62 213 PHE A N 1
ATOM 1702 C CA . PHE A 1 213 ? -6.143 -9.009 23.016 1.00 98.62 213 PHE A CA 1
ATOM 1703 C C . PHE A 1 213 ? -5.195 -9.877 23.838 1.00 98.62 213 PHE A C 1
ATOM 1705 O O . PHE A 1 213 ? -3.993 -9.619 23.864 1.00 98.62 213 PHE A O 1
ATOM 1712 N N . LYS A 1 214 ? -5.708 -10.926 24.488 1.00 98.19 214 LYS A N 1
ATOM 1713 C CA . LYS A 1 214 ? -4.867 -11.866 25.227 1.00 98.19 214 LYS A CA 1
ATOM 1714 C C . LYS A 1 214 ? -3.904 -12.593 24.292 1.00 98.19 214 LYS A C 1
ATOM 1716 O O . LYS A 1 214 ? -2.716 -12.643 24.587 1.00 98.19 214 LYS A O 1
ATOM 1721 N N . GLN A 1 215 ? -4.383 -13.070 23.144 1.00 98.06 215 GLN A N 1
ATOM 1722 C CA . GLN A 1 215 ? -3.538 -13.681 22.122 1.00 98.06 215 GLN A CA 1
ATOM 1723 C C . GLN A 1 215 ? -2.432 -12.721 21.663 1.00 98.06 215 GLN A C 1
ATOM 1725 O O . GLN A 1 215 ? -1.288 -13.146 21.512 1.00 98.06 215 GLN A O 1
ATOM 1730 N N . LEU A 1 216 ? -2.741 -11.433 21.484 1.00 97.88 216 LEU A N 1
ATOM 1731 C CA . LEU A 1 216 ? -1.743 -10.428 21.120 1.00 97.88 216 LEU A CA 1
ATOM 1732 C C . LEU A 1 216 ? -0.641 -10.294 22.177 1.00 97.88 216 LEU A C 1
ATOM 1734 O O . LEU A 1 216 ? 0.540 -10.282 21.837 1.00 97.88 216 LEU A O 1
ATOM 1738 N N . VAL A 1 217 ? -1.027 -10.191 23.451 1.00 97.38 217 VAL A N 1
ATOM 1739 C CA . VAL A 1 217 ? -0.087 -10.037 24.570 1.00 97.38 217 VAL A CA 1
ATOM 1740 C C . VAL A 1 217 ? 0.743 -11.302 24.781 1.00 97.38 217 VAL A C 1
ATOM 1742 O O . VAL A 1 217 ? 1.953 -11.204 24.968 1.00 97.38 217 VAL A O 1
ATOM 1745 N N . ASP A 1 218 ? 0.118 -12.477 24.712 1.00 96.69 218 ASP A N 1
ATOM 1746 C CA . ASP A 1 218 ? 0.777 -13.765 24.945 1.00 96.69 218 ASP A CA 1
ATOM 1747 C C . ASP A 1 218 ? 1.799 -14.107 23.841 1.00 96.69 218 ASP A C 1
ATOM 1749 O O . ASP A 1 218 ? 2.788 -14.782 24.112 1.00 96.69 218 ASP A O 1
ATOM 1753 N N . ASN A 1 219 ? 1.592 -13.622 22.609 1.00 96.38 219 ASN A N 1
ATOM 1754 C CA . ASN A 1 219 ? 2.515 -13.819 21.480 1.00 96.38 219 ASN A CA 1
ATOM 1755 C C . ASN A 1 219 ? 3.524 -12.670 21.296 1.00 96.38 219 ASN A C 1
ATOM 1757 O O . ASN A 1 219 ? 4.257 -12.646 20.306 1.00 96.38 219 ASN A O 1
ATOM 1761 N N . ALA A 1 220 ? 3.560 -11.690 22.200 1.00 95.06 220 ALA A N 1
ATOM 1762 C CA . ALA A 1 220 ? 4.535 -10.611 22.119 1.00 95.06 220 ALA A CA 1
ATOM 1763 C C . ALA A 1 220 ? 5.952 -11.133 22.421 1.00 95.06 220 ALA A C 1
ATOM 1765 O O . ALA A 1 220 ? 6.156 -11.874 23.383 1.00 95.06 220 ALA A O 1
ATOM 1766 N N . ASP A 1 221 ? 6.951 -10.707 21.641 1.00 93.50 221 ASP A N 1
ATOM 1767 C CA . ASP A 1 221 ? 8.349 -11.039 21.929 1.00 93.50 221 ASP A CA 1
ATOM 1768 C C . ASP A 1 221 ? 8.797 -10.355 23.229 1.00 93.50 221 ASP A C 1
ATOM 1770 O O . ASP A 1 221 ? 9.029 -9.145 23.282 1.00 93.50 221 ASP A O 1
ATOM 1774 N N . ALA A 1 222 ? 8.937 -11.151 24.290 1.00 91.50 222 ALA A N 1
ATOM 1775 C CA . ALA A 1 222 ? 9.376 -10.686 25.601 1.00 91.50 222 ALA A CA 1
ATOM 1776 C C . ALA A 1 222 ? 10.802 -10.104 25.597 1.00 91.50 222 ALA A C 1
ATOM 1778 O O . ALA A 1 222 ? 11.167 -9.402 26.541 1.00 91.50 222 ALA A O 1
ATOM 1779 N N . LYS A 1 223 ? 11.608 -10.396 24.567 1.00 92.88 223 LYS A N 1
ATOM 1780 C CA . LYS A 1 223 ? 12.981 -9.897 24.405 1.00 92.88 223 LYS A CA 1
ATOM 1781 C C . LYS A 1 223 ? 13.073 -8.668 23.502 1.00 92.88 223 LYS A C 1
ATOM 1783 O O . LYS A 1 223 ? 14.168 -8.120 23.366 1.00 92.88 223 LYS A O 1
ATOM 1788 N N . ALA A 1 224 ? 11.970 -8.228 22.894 1.00 91.62 224 ALA A N 1
ATOM 1789 C CA . ALA A 1 224 ? 11.976 -7.043 22.050 1.00 91.62 224 ALA A CA 1
ATOM 1790 C C . ALA A 1 224 ? 12.407 -5.814 22.864 1.00 91.62 224 ALA A C 1
ATOM 1792 O O . ALA A 1 224 ? 11.827 -5.508 23.906 1.00 91.62 224 ALA A O 1
ATOM 1793 N N . LEU A 1 225 ? 13.419 -5.094 22.365 1.00 93.06 225 LEU A N 1
ATOM 1794 C CA . LEU A 1 225 ? 13.939 -3.882 23.008 1.00 93.06 225 LEU A CA 1
ATOM 1795 C C . LEU A 1 225 ? 12.854 -2.806 23.142 1.00 93.06 225 LEU A C 1
ATOM 1797 O O . LEU A 1 225 ? 12.776 -2.112 24.151 1.00 93.06 225 LEU A O 1
ATOM 1801 N N . ILE A 1 226 ? 12.016 -2.685 22.113 1.00 92.62 226 ILE A N 1
ATOM 1802 C CA . ILE A 1 226 ? 10.871 -1.784 22.076 1.00 92.62 226 ILE A CA 1
ATOM 1803 C C . ILE A 1 226 ? 9.633 -2.655 21.920 1.00 92.62 226 ILE A C 1
ATOM 1805 O O . ILE A 1 226 ? 9.494 -3.388 20.940 1.00 92.62 226 ILE A O 1
ATOM 1809 N N . LYS A 1 227 ? 8.732 -2.584 22.901 1.00 93.50 227 LYS A N 1
ATOM 1810 C CA . LYS A 1 227 ? 7.442 -3.265 22.810 1.00 93.50 227 LYS A CA 1
ATOM 1811 C C . LYS A 1 227 ? 6.613 -2.645 21.694 1.00 93.50 227 LYS A C 1
ATOM 1813 O O . LYS A 1 227 ? 6.559 -1.426 21.550 1.00 93.50 227 LYS A O 1
ATOM 1818 N N . SER A 1 228 ? 5.922 -3.499 20.951 1.00 94.88 228 SER A N 1
ATOM 1819 C CA . SER A 1 228 ? 4.970 -3.061 19.938 1.00 94.88 228 SER A CA 1
ATOM 1820 C C . SER A 1 228 ? 3.883 -2.169 20.551 1.00 94.88 228 SER A C 1
ATOM 1822 O O . SER A 1 228 ? 3.330 -2.527 21.600 1.00 94.88 228 SER A O 1
ATOM 1824 N N . PRO A 1 229 ? 3.526 -1.044 19.905 1.00 96.19 229 PRO A N 1
ATOM 1825 C CA . PRO A 1 229 ? 2.466 -0.167 20.395 1.00 96.19 229 PRO A CA 1
ATOM 1826 C C . PRO A 1 229 ? 1.123 -0.902 20.519 1.00 96.19 229 PRO A C 1
ATOM 1828 O O . PRO A 1 229 ? 0.373 -0.654 21.457 1.00 96.19 229 PRO A O 1
ATOM 1831 N N . TRP A 1 230 ? 0.843 -1.872 19.642 1.00 97.62 230 TRP A N 1
ATOM 1832 C CA . TRP A 1 230 ? -0.392 -2.663 19.681 1.00 97.62 230 TRP A CA 1
ATOM 1833 C C . TRP A 1 230 ? -0.489 -3.536 20.933 1.00 97.62 230 TRP A C 1
ATOM 1835 O O . TRP A 1 230 ? -1.565 -3.677 21.509 1.00 97.62 230 TRP A O 1
ATOM 1845 N N . VAL A 1 231 ? 0.644 -4.077 21.393 1.00 97.06 231 VAL A N 1
ATOM 1846 C CA . VAL A 1 231 ? 0.716 -4.862 22.634 1.00 97.06 231 VAL A CA 1
ATOM 1847 C C . VAL A 1 231 ? 0.438 -3.972 23.844 1.00 97.06 231 VAL A C 1
ATOM 1849 O O . VAL A 1 231 ? -0.318 -4.376 24.723 1.00 97.06 231 VAL A O 1
ATOM 1852 N N . ILE A 1 232 ? 0.999 -2.758 23.873 1.00 96.06 232 ILE A N 1
ATOM 1853 C CA . ILE A 1 232 ? 0.755 -1.780 24.947 1.00 96.06 232 ILE A CA 1
ATOM 1854 C C . ILE A 1 232 ? -0.738 -1.439 25.011 1.00 96.06 232 ILE A C 1
ATOM 1856 O O . ILE A 1 232 ? -1.355 -1.566 26.067 1.00 96.06 232 ILE A O 1
ATOM 1860 N N . LEU A 1 233 ? -1.345 -1.111 23.868 1.00 97.06 233 LEU A N 1
ATOM 1861 C CA . LEU A 1 233 ? -2.772 -0.794 23.793 1.00 97.06 233 LEU A CA 1
ATOM 1862 C C . LEU A 1 233 ? -3.654 -1.979 24.220 1.00 97.06 233 LEU A C 1
ATOM 1864 O O . LEU A 1 233 ? -4.648 -1.790 24.916 1.00 97.06 233 LEU A O 1
ATOM 1868 N N . ALA A 1 234 ? -3.305 -3.215 23.855 1.00 97.75 234 ALA A N 1
ATOM 1869 C CA . ALA A 1 234 ? -4.048 -4.388 24.316 1.00 97.75 234 ALA A CA 1
ATOM 1870 C C . ALA A 1 234 ? -3.902 -4.639 25.823 1.00 97.75 234 ALA A C 1
ATOM 1872 O O . ALA A 1 234 ? -4.875 -5.034 26.462 1.00 97.75 234 ALA A O 1
ATOM 1873 N N . GLN A 1 235 ? -2.730 -4.385 26.413 1.00 96.94 235 GLN A N 1
ATOM 1874 C CA . GLN A 1 235 ? -2.543 -4.464 27.866 1.00 96.94 235 GLN A CA 1
ATOM 1875 C C . GLN A 1 235 ? -3.457 -3.479 28.595 1.00 96.94 235 GLN A C 1
ATOM 1877 O O . GLN A 1 235 ? -4.129 -3.872 29.547 1.00 96.94 235 GLN A O 1
ATOM 1882 N N . GLU A 1 236 ? -3.564 -2.246 28.095 1.00 96.25 236 GLU A N 1
ATOM 1883 C CA . GLU A 1 236 ? -4.501 -1.249 28.620 1.00 96.25 236 GLU A CA 1
ATOM 1884 C C . GLU A 1 236 ? -5.954 -1.728 28.514 1.00 96.25 236 GLU A C 1
ATOM 1886 O O . GLU A 1 236 ? -6.703 -1.643 29.488 1.00 96.25 236 GLU A O 1
ATOM 1891 N N . LYS A 1 237 ? -6.352 -2.304 27.368 1.00 97.38 237 LYS A N 1
ATOM 1892 C CA . LYS A 1 237 ? -7.699 -2.880 27.187 1.00 97.38 237 LYS A CA 1
ATOM 1893 C C . LYS A 1 237 ? -7.992 -4.042 28.135 1.00 97.38 237 LYS A C 1
ATOM 1895 O O . LYS A 1 237 ? -9.145 -4.230 28.512 1.00 97.38 237 LYS A O 1
ATOM 1900 N N . LEU A 1 238 ? -6.971 -4.797 28.533 1.00 97.00 238 LEU A N 1
ATOM 1901 C CA . LEU A 1 238 ? -7.075 -5.898 29.492 1.00 97.00 238 LEU A CA 1
ATOM 1902 C C . LEU A 1 238 ? -6.944 -5.445 30.959 1.00 97.00 238 LEU A C 1
ATOM 1904 O O . LEU A 1 238 ? -7.049 -6.282 31.854 1.00 97.00 238 LEU A O 1
ATOM 1908 N N . GLY A 1 239 ? -6.698 -4.156 31.226 1.00 96.12 239 GLY A N 1
ATOM 1909 C CA . GLY A 1 239 ? -6.447 -3.646 32.579 1.00 96.12 239 GLY A CA 1
ATOM 1910 C C . GLY A 1 239 ? -5.115 -4.115 33.181 1.00 96.12 239 GLY A C 1
ATOM 1911 O O . GLY A 1 239 ? -4.953 -4.125 34.401 1.00 96.12 239 GLY A O 1
ATOM 1912 N N . LEU A 1 240 ? -4.160 -4.528 32.345 1.00 92.62 240 LEU A N 1
ATOM 1913 C CA . LEU A 1 240 ? -2.823 -4.930 32.769 1.00 92.62 240 LEU A CA 1
ATOM 1914 C C . LEU A 1 240 ? -1.947 -3.681 32.922 1.00 92.62 240 LEU A C 1
ATOM 1916 O O . LEU A 1 240 ? -1.828 -2.872 32.006 1.00 92.62 240 LEU A O 1
ATOM 1920 N N . SER A 1 241 ? -1.321 -3.519 34.088 1.00 82.44 241 SER A N 1
ATOM 1921 C CA . SER A 1 241 ? -0.460 -2.366 34.369 1.00 82.44 241 SER A CA 1
ATOM 1922 C C . SER A 1 241 ? 0.767 -2.336 33.450 1.00 82.44 241 SER A C 1
ATOM 1924 O O . SER A 1 241 ? 1.535 -3.297 33.390 1.00 82.44 241 SER A O 1
ATOM 1926 N N . THR A 1 242 ? 0.998 -1.202 32.784 1.00 75.25 242 THR A N 1
ATOM 1927 C CA . THR A 1 242 ? 2.182 -0.942 31.944 1.00 75.25 242 THR A CA 1
ATOM 1928 C C . THR A 1 242 ? 3.405 -0.482 32.752 1.00 75.25 242 THR A C 1
ATOM 1930 O O . THR A 1 242 ? 4.441 -0.164 32.166 1.00 75.25 242 THR A O 1
ATOM 1933 N N . ALA A 1 243 ? 3.328 -0.486 34.094 1.00 62.34 243 ALA A N 1
ATOM 1934 C CA . ALA A 1 243 ? 4.250 0.176 35.033 1.00 62.34 243 ALA A CA 1
ATOM 1935 C C . ALA A 1 243 ? 5.730 -0.290 35.028 1.00 62.34 243 ALA A C 1
ATOM 1937 O O . ALA A 1 243 ? 6.503 0.111 35.893 1.00 62.34 243 ALA A O 1
ATOM 1938 N N . GLY A 1 244 ? 6.157 -1.110 34.066 1.00 59.97 244 GLY A N 1
ATOM 1939 C CA . GLY A 1 244 ? 7.546 -1.551 33.900 1.00 59.97 244 GLY A CA 1
ATOM 1940 C C . GLY A 1 244 ? 8.310 -0.930 32.723 1.00 59.97 244 GLY A C 1
ATOM 1941 O O . GLY A 1 244 ? 9.450 -1.325 32.509 1.00 59.97 244 GLY A O 1
ATOM 1942 N N . ALA A 1 245 ? 7.716 -0.027 31.931 1.00 56.81 245 ALA A N 1
ATOM 1943 C CA . ALA A 1 245 ? 8.313 0.441 30.668 1.00 56.81 245 ALA A CA 1
ATOM 1944 C C . ALA A 1 245 ? 9.150 1.737 30.756 1.00 56.81 245 ALA A C 1
ATOM 1946 O O . ALA A 1 245 ? 9.739 2.136 29.756 1.00 56.81 245 ALA A O 1
ATOM 1947 N N . SER A 1 246 ? 9.232 2.388 31.920 1.00 52.12 246 SER A N 1
ATOM 1948 C CA . SER A 1 246 ? 10.020 3.613 32.120 1.00 52.12 246 SER A CA 1
ATOM 1949 C C . SER A 1 246 ? 11.110 3.398 33.176 1.00 52.12 246 SER A C 1
ATOM 1951 O O . SER A 1 246 ? 10.887 3.646 34.365 1.00 52.12 246 SER A O 1
ATOM 1953 N N . LYS A 1 247 ? 12.279 2.913 32.759 1.00 48.03 247 LYS A N 1
ATOM 1954 C CA . LYS A 1 247 ? 13.532 3.014 33.517 1.00 48.03 247 LYS A CA 1
ATOM 1955 C C . LYS A 1 247 ? 14.663 3.392 32.581 1.00 48.03 247 LYS A C 1
ATOM 1957 O O . LYS A 1 247 ? 14.675 2.844 31.459 1.00 48.03 247 LYS A O 1
#

Sequence (247 aa):
MKLYSKLHKSILTYYQMLKEQYSIKYLKETLIGTLLAICLIGGYFLNKFYVQSREQQAFVALSEVVDSFMHSQRTAQSMEQKDKEKIEQAWQDTQILLDALYKDNSSSYLAPYFLVFKAQVILERDHNVDAAIQVLDDALKSISSTTEIGSLFHLKRIKMGFDSKNLETREKAFKDLLAMTQDCAAYGYQEALYTLGLYLISKGDAAGSQAAFKQLVDNADAKALIKSPWVILAQEKLGLSTAGASK